Protein AF-A0A1J1CCW4-F1 (afdb_monomer)

Sequence (251 aa):
MLNVYRQEMDESEKRQLGRFVPMRLGQVTTFADGVTQAYRVNILNRLLYLLIDSEGQPVNLANAGFSRWEYGVRVLQDTVEIQPGYDLQLLNPKTHKPMASLQAGQLLVRIFSKRNVYYVALLSDPPRYGQLKRPPAGAWKKIRPEVVQKNRTFSKMLQEVRFVMQAKNEVYKKLYLFFRPEKSSEILPQWKVTAEGEVIKLTFNRPELLEKWPKSAHLLFREIKAMAERNGFKVQ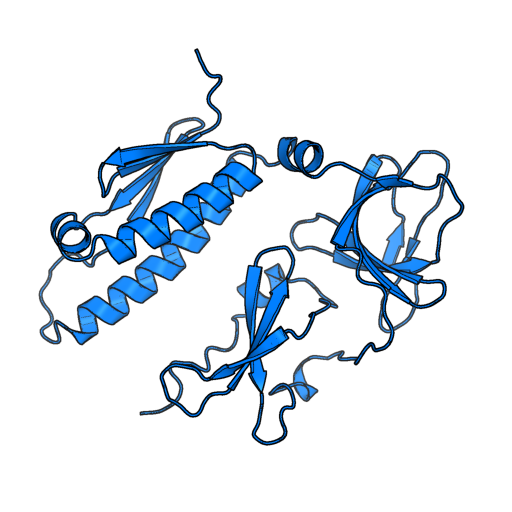KKNAFNWHIGKWSQP

Nearest PDB structures (foldseek):
  5dxo-assembly2_B  TM=5.728E-01  e=1.308E-01  Aspergillus fumigatus Af293
  3a98-assembly2_C  TM=4.794E-01  e=4.322E-02  Homo sapiens
  3a98-assembly1_A  TM=5.162E-01  e=1.544E-01  Homo sapiens
  7ypo-assembly1_A  TM=1.372E-01  e=2.901E+00  Helicoverpa armigera nucleopolyhedrovirus

Mean predicted aligned error: 14.08 Å

Radius of gyration: 21.32 Å; Cα contacts (8 Å, |Δi|>4): 365; chains: 1; bounding box: 53×54×54 Å

Organism: NCBI:txid880073

Structure (mmCIF, N/CA/C/O backbone):
data_AF-A0A1J1CCW4-F1
#
_entry.id   AF-A0A1J1CCW4-F1
#
loop_
_atom_site.group_PDB
_atom_site.id
_atom_site.type_symbol
_atom_site.label_atom_id
_atom_site.label_alt_id
_atom_site.label_comp_id
_atom_site.label_asym_id
_atom_site.label_entity_id
_atom_site.label_seq_id
_atom_site.pdbx_PDB_ins_code
_atom_site.Cartn_x
_atom_site.Cartn_y
_atom_site.Cartn_z
_atom_site.occupancy
_atom_site.B_iso_or_equiv
_atom_site.auth_seq_id
_atom_site.auth_comp_id
_atom_site.auth_asym_id
_atom_site.auth_atom_id
_atom_site.pdbx_PDB_model_num
ATOM 1 N N . MET A 1 1 ? 24.901 -16.651 -16.196 1.00 35.78 1 MET A N 1
ATOM 2 C CA . MET A 1 1 ? 23.629 -16.004 -16.592 1.00 35.78 1 MET A CA 1
ATOM 3 C C . MET A 1 1 ? 22.561 -16.348 -15.544 1.00 35.78 1 MET A C 1
ATOM 5 O O . MET A 1 1 ? 21.721 -17.195 -15.783 1.00 35.78 1 MET A O 1
ATOM 9 N N . LEU A 1 2 ? 22.649 -15.789 -14.329 1.00 29.17 2 LEU A N 1
ATOM 10 C CA . LEU A 1 2 ? 21.795 -16.176 -13.192 1.00 29.17 2 LEU A CA 1
ATOM 11 C C . LEU A 1 2 ? 21.465 -14.945 -12.330 1.00 29.17 2 LEU A C 1
ATOM 13 O O . LEU A 1 2 ? 22.360 -14.168 -12.011 1.00 29.17 2 LEU A O 1
ATOM 17 N N . ASN A 1 3 ? 20.191 -14.817 -11.941 1.00 36.16 3 ASN A N 1
ATOM 18 C CA . ASN A 1 3 ? 19.646 -13.937 -10.891 1.00 36.16 3 ASN A CA 1
ATOM 19 C C . ASN A 1 3 ? 19.428 -12.434 -11.163 1.00 36.16 3 ASN A C 1
ATOM 21 O O . ASN A 1 3 ? 19.461 -11.641 -10.227 1.00 36.16 3 ASN A O 1
ATOM 25 N N . VAL A 1 4 ? 19.056 -12.010 -12.377 1.00 41.34 4 VAL A N 1
ATOM 26 C CA . VAL A 1 4 ? 18.530 -10.630 -12.561 1.00 41.34 4 VAL A CA 1
ATOM 27 C C . VAL A 1 4 ? 17.161 -10.438 -11.873 1.00 41.34 4 VAL A C 1
ATOM 29 O O . VAL A 1 4 ? 16.819 -9.324 -11.484 1.00 41.34 4 VAL A O 1
ATOM 32 N N . TYR A 1 5 ? 16.404 -11.521 -11.663 1.00 44.16 5 TYR A N 1
ATOM 33 C CA . TYR A 1 5 ? 15.060 -11.501 -11.061 1.00 44.16 5 TYR A CA 1
ATOM 34 C C . TYR A 1 5 ? 15.038 -11.756 -9.548 1.00 44.16 5 TYR A C 1
ATOM 36 O O . TYR A 1 5 ? 14.003 -11.587 -8.909 1.00 44.16 5 TYR A O 1
ATOM 44 N N . ARG A 1 6 ? 16.181 -12.127 -8.959 1.00 50.28 6 ARG A N 1
ATOM 45 C CA . ARG A 1 6 ? 16.326 -12.395 -7.523 1.00 50.28 6 ARG A CA 1
ATOM 46 C C . ARG A 1 6 ? 16.942 -11.180 -6.827 1.00 50.28 6 ARG A C 1
ATOM 48 O O . ARG A 1 6 ? 17.962 -11.286 -6.158 1.00 50.28 6 ARG A O 1
ATOM 55 N N . GLN A 1 7 ? 16.364 -9.999 -7.045 1.00 55.75 7 GLN A N 1
ATOM 56 C CA . GLN A 1 7 ? 16.706 -8.844 -6.220 1.00 55.75 7 GLN A CA 1
ATOM 57 C C . GLN A 1 7 ? 15.960 -8.999 -4.900 1.00 55.75 7 GLN A C 1
ATOM 59 O O . GLN A 1 7 ? 14.752 -8.775 -4.824 1.00 55.75 7 GLN A O 1
ATOM 64 N N . GLU A 1 8 ? 16.673 -9.464 -3.875 1.00 62.03 8 GLU A N 1
ATOM 65 C CA . GLU A 1 8 ? 16.182 -9.333 -2.511 1.00 62.03 8 GLU A CA 1
ATOM 66 C C . GLU A 1 8 ? 15.922 -7.852 -2.249 1.00 62.03 8 GLU A C 1
ATOM 68 O O . GLU A 1 8 ? 16.768 -7.010 -2.551 1.00 62.03 8 GLU A O 1
ATOM 73 N N . MET A 1 9 ? 14.738 -7.541 -1.721 1.00 62.09 9 MET A N 1
ATOM 74 C CA . MET A 1 9 ? 14.432 -6.185 -1.284 1.00 62.09 9 MET A CA 1
ATOM 75 C C . MET A 1 9 ? 15.510 -5.707 -0.316 1.00 62.09 9 MET A C 1
ATOM 77 O O . MET A 1 9 ? 15.844 -6.420 0.640 1.00 62.09 9 MET A O 1
ATOM 81 N N . ASP A 1 10 ? 16.017 -4.500 -0.535 1.00 68.38 10 ASP A N 1
ATOM 82 C CA . ASP A 1 10 ? 16.993 -3.933 0.384 1.00 68.38 10 ASP A CA 1
ATOM 83 C C . ASP A 1 10 ? 16.338 -3.590 1.740 1.00 68.38 10 ASP A C 1
ATOM 85 O O . ASP A 1 10 ? 15.111 -3.548 1.899 1.00 68.38 10 ASP A O 1
ATOM 89 N N . GLU A 1 11 ? 17.157 -3.374 2.772 1.00 68.50 11 GLU A N 1
ATOM 90 C CA . GLU A 1 11 ? 16.655 -3.073 4.120 1.00 68.50 11 GLU A CA 1
ATOM 91 C C . GLU A 1 11 ? 15.827 -1.780 4.176 1.00 68.50 11 GLU A C 1
ATOM 93 O O . GLU A 1 11 ? 14.953 -1.639 5.036 1.00 68.50 11 GLU A O 1
ATOM 98 N N . SER A 1 12 ? 16.055 -0.838 3.259 1.00 67.00 12 SER A N 1
ATOM 99 C CA . SER A 1 12 ? 15.277 0.397 3.185 1.00 67.00 12 SER A CA 1
ATOM 100 C C . SER A 1 12 ? 13.867 0.130 2.649 1.00 67.00 12 SER A C 1
ATOM 102 O O . SER A 1 12 ? 12.888 0.600 3.234 1.00 67.00 12 SER A O 1
ATOM 104 N N . GLU A 1 13 ? 13.735 -0.702 1.617 1.00 66.62 13 GLU A N 1
ATOM 105 C CA . GLU A 1 13 ? 12.458 -1.109 1.036 1.00 66.62 13 GLU A CA 1
ATOM 106 C C . GLU A 1 13 ? 11.667 -2.002 2.000 1.00 66.62 13 GLU A C 1
ATOM 108 O O . GLU A 1 13 ? 10.457 -1.823 2.171 1.00 66.62 13 GLU A O 1
ATOM 113 N N . LYS A 1 14 ? 12.346 -2.917 2.708 1.00 71.56 14 LYS A N 1
ATOM 114 C CA . LYS A 1 14 ? 11.733 -3.734 3.772 1.00 71.56 14 LYS A CA 1
ATOM 115 C C . LYS A 1 14 ? 11.148 -2.866 4.881 1.00 71.56 14 LYS A C 1
ATOM 117 O O . LYS A 1 14 ? 10.021 -3.104 5.317 1.00 71.56 14 LYS A O 1
ATOM 122 N N . ARG A 1 15 ? 11.868 -1.824 5.314 1.00 72.25 15 ARG A N 1
ATOM 123 C CA . ARG A 1 15 ? 11.367 -0.881 6.329 1.00 72.25 15 ARG A CA 1
ATOM 124 C C . ARG A 1 15 ? 10.111 -0.148 5.867 1.00 72.25 15 ARG A C 1
ATOM 126 O O . ARG A 1 15 ? 9.216 0.050 6.685 1.00 72.25 15 ARG A O 1
ATOM 133 N N . GLN A 1 16 ? 10.006 0.196 4.582 1.00 71.88 16 GLN A N 1
ATOM 134 C CA . GLN A 1 16 ? 8.817 0.861 4.033 1.00 71.88 16 GLN A CA 1
ATOM 135 C C . GLN A 1 16 ? 7.567 -0.024 4.033 1.00 71.88 16 GLN A C 1
ATOM 137 O O . GLN A 1 16 ? 6.455 0.496 4.117 1.00 71.88 16 GLN A O 1
ATOM 142 N N . LEU A 1 17 ? 7.719 -1.349 3.931 1.00 73.31 17 LEU A N 1
ATOM 143 C CA . LEU A 1 17 ? 6.577 -2.262 3.988 1.00 73.31 17 LEU A CA 1
ATOM 144 C C . LEU A 1 17 ? 5.984 -2.379 5.391 1.00 73.31 17 LEU A C 1
ATOM 146 O O . LEU A 1 17 ? 4.808 -2.709 5.505 1.00 73.31 17 LEU A O 1
ATOM 150 N N . GLY A 1 18 ? 6.760 -2.087 6.436 1.00 78.56 18 GLY A N 1
ATOM 151 C CA . GLY A 1 18 ? 6.358 -2.282 7.824 1.00 78.56 18 GLY A CA 1
ATOM 152 C C . GLY A 1 18 ? 6.447 -3.745 8.273 1.00 78.56 18 GLY A C 1
ATOM 153 O O . GLY A 1 18 ? 6.857 -4.639 7.537 1.00 78.56 18 GLY A O 1
ATOM 154 N N . ARG A 1 19 ? 6.084 -4.003 9.533 1.00 86.88 19 ARG A N 1
ATOM 155 C CA . ARG A 1 19 ? 6.083 -5.357 10.118 1.00 86.88 19 ARG A CA 1
ATOM 156 C C . ARG A 1 19 ? 4.702 -5.998 9.998 1.00 86.88 19 ARG A C 1
ATOM 158 O O . ARG A 1 19 ? 3.701 -5.296 10.096 1.00 86.88 19 ARG A O 1
ATOM 165 N N . PHE A 1 20 ? 4.666 -7.329 9.890 1.00 90.25 20 PHE A N 1
ATOM 166 C CA . PHE A 1 20 ? 3.438 -8.141 9.838 1.00 90.25 20 PHE A CA 1
ATOM 167 C C . PHE A 1 20 ? 2.527 -7.819 8.647 1.00 90.25 20 PHE A C 1
ATOM 169 O O . PHE A 1 20 ? 1.314 -7.652 8.785 1.00 90.25 20 PHE A O 1
ATOM 176 N N . VAL A 1 21 ? 3.118 -7.709 7.466 1.00 88.81 21 VAL A N 1
ATOM 177 C CA . VAL A 1 21 ? 2.397 -7.312 6.260 1.00 88.81 21 VAL A CA 1
ATOM 178 C C . VAL A 1 21 ? 1.527 -8.466 5.758 1.00 88.81 21 VAL A C 1
ATOM 180 O O . VAL A 1 21 ? 2.055 -9.535 5.453 1.00 88.81 21 VAL A O 1
ATOM 183 N N . PRO A 1 22 ? 0.201 -8.288 5.645 1.00 88.69 22 PRO A N 1
ATOM 184 C CA . PRO A 1 22 ? -0.663 -9.311 5.090 1.00 88.69 22 PRO A CA 1
ATOM 185 C C . PRO A 1 22 ? -0.562 -9.285 3.565 1.00 88.69 22 PRO A C 1
ATOM 187 O O . PRO A 1 22 ? -0.747 -8.247 2.927 1.00 88.69 22 PRO A O 1
ATOM 190 N N . MET A 1 23 ? -0.305 -10.448 2.976 1.00 87.19 23 MET A N 1
ATOM 191 C CA . MET A 1 23 ? -0.207 -10.612 1.531 1.00 87.19 23 MET A CA 1
ATOM 192 C C . MET A 1 23 ? -1.373 -11.462 1.046 1.00 87.19 23 MET A C 1
ATOM 194 O O . MET A 1 23 ? -1.537 -12.608 1.459 1.00 87.19 23 MET A O 1
ATOM 198 N N . ARG A 1 24 ? -2.198 -10.901 0.157 1.00 84.75 24 ARG A N 1
ATOM 199 C CA . ARG A 1 24 ? -3.171 -11.701 -0.587 1.00 84.75 24 ARG A CA 1
ATOM 200 C C . ARG A 1 24 ? -2.440 -12.337 -1.758 1.00 84.75 24 ARG A C 1
ATOM 202 O O . ARG A 1 24 ? -2.041 -11.622 -2.676 1.00 84.75 24 ARG A O 1
ATOM 209 N N . LEU A 1 25 ? -2.289 -13.654 -1.717 1.00 84.56 25 LEU A N 1
ATOM 210 C CA . LEU A 1 25 ? -1.695 -14.400 -2.818 1.00 84.56 25 LEU A CA 1
ATOM 211 C C . LEU A 1 25 ? -2.671 -14.418 -3.996 1.00 84.56 25 LEU A C 1
ATOM 213 O O . LEU A 1 25 ? -3.831 -14.812 -3.853 1.00 84.56 25 LEU A O 1
ATOM 217 N N . GLY A 1 26 ? -2.219 -13.869 -5.121 1.00 77.88 26 GLY A N 1
ATOM 218 C CA . GLY A 1 26 ? -2.947 -13.864 -6.383 1.00 77.88 26 GLY A CA 1
ATOM 219 C C . GLY A 1 26 ? -2.624 -15.090 -7.231 1.00 77.88 26 GLY A C 1
ATOM 220 O O . GLY A 1 26 ? -2.212 -16.128 -6.725 1.00 77.88 26 GLY A O 1
ATOM 221 N N . GLN A 1 27 ? -2.795 -14.948 -8.544 1.00 83.44 27 GLN A N 1
ATOM 222 C CA . GLN A 1 27 ? -2.348 -15.957 -9.501 1.00 83.44 27 GLN A CA 1
ATOM 223 C C . GLN A 1 27 ? -0.820 -16.071 -9.497 1.00 83.44 27 GLN A C 1
ATOM 225 O O . GLN A 1 27 ? -0.110 -15.074 -9.303 1.00 83.44 27 GLN A O 1
ATOM 230 N N . VAL A 1 28 ? -0.342 -17.292 -9.732 1.00 88.75 28 VAL A N 1
ATOM 231 C CA . VAL A 1 28 ? 1.060 -17.546 -10.053 1.00 88.75 28 VAL A CA 1
ATOM 232 C C . VAL A 1 28 ? 1.342 -16.956 -11.430 1.00 88.75 28 VAL A C 1
ATOM 234 O O . VAL A 1 28 ? 0.565 -17.139 -12.365 1.00 88.75 28 VAL A O 1
ATOM 237 N N . THR A 1 29 ? 2.442 -16.226 -11.542 1.00 86.25 29 THR A N 1
ATOM 238 C CA . THR A 1 29 ? 2.982 -15.735 -12.806 1.00 86.25 29 THR A CA 1
ATOM 239 C C . THR A 1 29 ? 4.375 -16.301 -13.002 1.00 86.25 29 THR A C 1
ATOM 241 O O . THR A 1 29 ? 5.132 -16.438 -12.040 1.00 86.25 29 THR A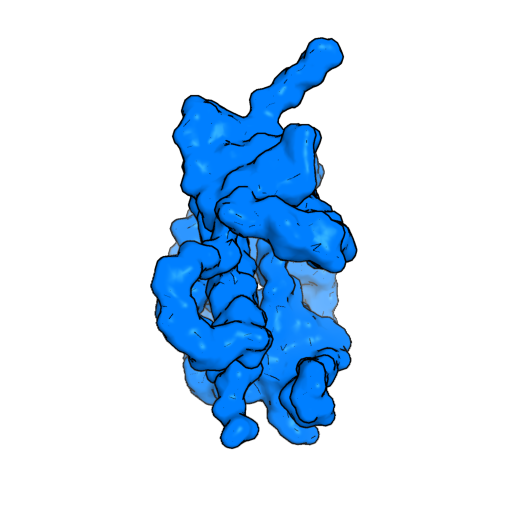 O 1
ATOM 244 N N . THR A 1 30 ? 4.723 -16.571 -14.253 1.00 86.88 30 THR A N 1
ATOM 245 C CA . THR A 1 30 ? 6.092 -16.894 -14.658 1.00 86.88 30 THR A CA 1
ATOM 246 C C . THR A 1 30 ? 6.730 -15.639 -15.238 1.00 86.88 30 THR A C 1
ATOM 248 O O . THR A 1 30 ? 6.082 -14.895 -15.978 1.00 86.88 30 THR A O 1
ATOM 251 N N . PHE A 1 31 ? 7.972 -15.354 -14.859 1.00 81.62 31 PHE A N 1
ATOM 252 C CA . PHE A 1 31 ? 8.732 -14.244 -15.423 1.00 81.62 31 PHE A CA 1
ATOM 253 C C . PHE A 1 31 ? 9.221 -14.567 -16.841 1.00 81.62 31 PHE A C 1
ATOM 255 O O . PHE A 1 31 ? 9.073 -15.677 -17.346 1.00 81.62 31 PHE A O 1
ATOM 262 N N . ALA A 1 32 ? 9.806 -13.567 -17.504 1.00 74.94 32 ALA A N 1
ATOM 263 C CA . ALA A 1 32 ? 10.271 -13.676 -18.887 1.00 74.94 32 ALA A CA 1
ATOM 264 C C . ALA A 1 32 ? 11.391 -14.715 -19.095 1.00 74.94 32 ALA A C 1
ATOM 266 O O . ALA A 1 32 ? 11.661 -15.081 -20.233 1.00 74.94 32 ALA A O 1
ATOM 267 N N . ASP A 1 33 ? 12.026 -15.192 -18.021 1.00 76.81 33 ASP A N 1
ATOM 268 C CA . ASP A 1 33 ? 12.998 -16.287 -18.075 1.00 76.81 33 ASP A CA 1
ATOM 269 C C . ASP A 1 33 ? 12.355 -17.675 -18.244 1.00 76.81 33 ASP A C 1
ATOM 271 O O . ASP A 1 33 ? 13.073 -18.655 -18.416 1.00 76.81 33 ASP A O 1
ATOM 275 N N . GLY A 1 34 ? 11.022 -17.775 -18.191 1.00 77.38 34 GLY A N 1
ATOM 276 C CA . GLY A 1 34 ? 10.280 -19.024 -18.370 1.00 77.38 34 GLY A CA 1
ATOM 277 C C . GLY A 1 34 ? 10.389 -20.005 -17.199 1.00 77.38 34 GLY A C 1
ATOM 278 O O . GLY A 1 34 ? 9.758 -21.057 -17.242 1.00 77.38 34 GLY A O 1
ATOM 279 N N . VAL A 1 35 ? 11.143 -19.664 -16.148 1.00 82.06 35 VAL A N 1
ATOM 280 C CA . VAL A 1 35 ? 11.451 -20.566 -15.026 1.00 82.06 35 VAL A CA 1
ATOM 281 C C . VAL A 1 35 ? 11.055 -19.949 -13.692 1.00 82.06 35 VAL A C 1
ATOM 283 O O . VAL A 1 35 ? 10.470 -20.629 -12.852 1.00 82.06 35 VAL A O 1
ATOM 286 N N . THR A 1 36 ? 11.331 -18.662 -13.475 1.00 83.38 36 THR A N 1
ATOM 287 C CA . THR A 1 36 ? 11.051 -18.024 -12.189 1.00 83.38 36 THR A CA 1
ATOM 288 C C . THR A 1 36 ? 9.552 -17.818 -12.036 1.00 83.38 36 THR A C 1
ATOM 290 O O . THR A 1 36 ? 8.921 -17.105 -12.821 1.00 83.38 36 THR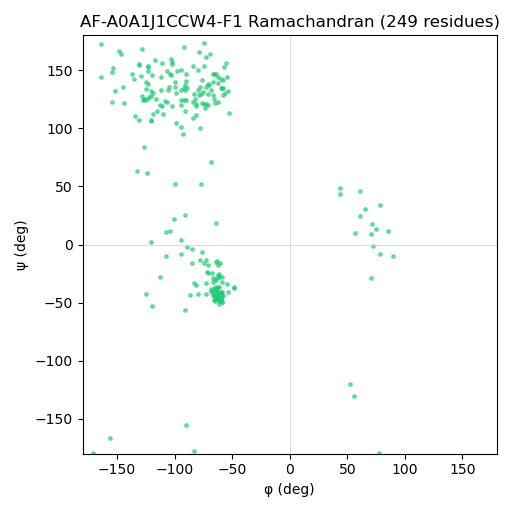 A O 1
ATOM 293 N N . GLN A 1 37 ? 8.982 -18.412 -10.991 1.00 88.62 37 GLN A N 1
ATOM 294 C CA . GLN A 1 37 ? 7.572 -18.282 -10.651 1.00 88.62 37 GLN A CA 1
ATOM 295 C C . GLN A 1 37 ? 7.383 -17.391 -9.421 1.00 88.62 37 GLN A C 1
ATOM 297 O O . GLN A 1 37 ? 8.229 -17.331 -8.525 1.00 88.62 37 GLN A O 1
ATOM 302 N N . ALA A 1 38 ? 6.257 -16.682 -9.368 1.00 89.75 38 ALA A N 1
ATOM 303 C CA . ALA A 1 38 ? 5.893 -15.861 -8.221 1.00 89.75 38 ALA A CA 1
ATOM 304 C C . ALA A 1 38 ? 4.385 -15.686 -8.075 1.00 89.75 38 ALA A C 1
ATOM 306 O O . ALA A 1 38 ? 3.655 -15.609 -9.062 1.00 89.75 38 ALA A O 1
ATOM 307 N N . TYR A 1 39 ? 3.921 -15.493 -6.842 1.00 89.25 39 TYR A N 1
ATOM 308 C CA . TYR A 1 39 ? 2.601 -14.921 -6.610 1.00 89.25 39 TYR A CA 1
ATOM 309 C C . TYR A 1 39 ? 2.625 -13.423 -6.882 1.00 89.25 39 TYR A C 1
ATOM 311 O O . TYR A 1 39 ? 3.443 -12.677 -6.336 1.00 89.25 39 TYR A O 1
ATOM 319 N N . ARG A 1 40 ? 1.652 -12.958 -7.663 1.00 85.12 40 ARG A N 1
ATOM 320 C CA . ARG A 1 40 ? 1.355 -11.533 -7.778 1.00 85.12 40 ARG A CA 1
ATOM 321 C C . ARG A 1 40 ? 0.658 -11.055 -6.499 1.00 85.12 40 ARG A C 1
ATOM 323 O O . ARG A 1 40 ? -0.449 -11.511 -6.208 1.00 85.12 40 ARG A O 1
ATOM 330 N N . VAL A 1 41 ? 1.262 -10.127 -5.755 1.00 83.00 41 VAL A N 1
ATOM 331 C CA . VAL A 1 41 ? 0.707 -9.617 -4.487 1.00 83.00 41 VAL A CA 1
ATOM 332 C C . VAL A 1 41 ? 0.542 -8.099 -4.519 1.00 83.00 41 VAL A C 1
ATOM 334 O O . VAL A 1 41 ? 1.400 -7.371 -5.004 1.00 83.00 41 VAL A O 1
ATOM 337 N N . ASN A 1 42 ? -0.580 -7.603 -3.995 1.00 72.38 42 ASN A N 1
ATOM 338 C CA . ASN A 1 42 ? -0.834 -6.169 -3.858 1.00 72.38 42 ASN A CA 1
ATOM 339 C C . ASN A 1 42 ? -0.831 -5.783 -2.376 1.00 72.38 42 ASN A C 1
ATOM 341 O O . ASN A 1 42 ? -1.679 -6.252 -1.617 1.00 72.38 42 ASN A O 1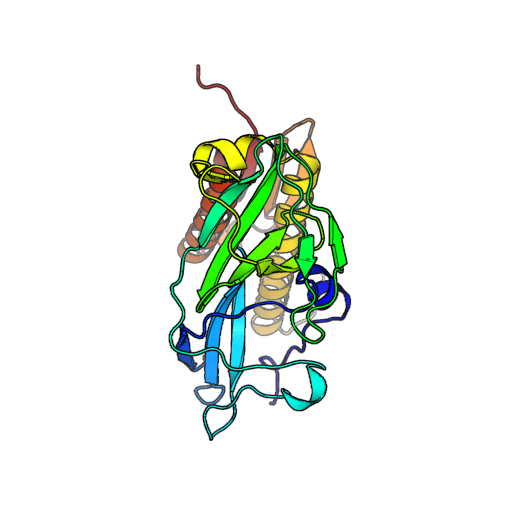
ATOM 345 N N . ILE A 1 43 ? 0.083 -4.897 -1.981 1.00 73.06 43 ILE A N 1
ATOM 346 C CA . ILE A 1 43 ? 0.233 -4.397 -0.609 1.00 73.06 43 ILE A CA 1
ATOM 347 C C . ILE A 1 43 ? 0.001 -2.888 -0.623 1.00 73.06 43 ILE A C 1
ATOM 349 O O . ILE A 1 43 ? 0.793 -2.159 -1.208 1.00 73.06 43 ILE A O 1
ATOM 353 N N . LEU A 1 44 ? -1.092 -2.411 -0.013 1.00 66.19 44 LEU A N 1
ATOM 354 C CA . LEU A 1 44 ? -1.455 -0.981 0.033 1.00 66.19 44 LEU A CA 1
ATOM 355 C C . LEU A 1 44 ? -1.272 -0.264 -1.323 1.00 66.19 44 LEU A C 1
ATOM 357 O O . LEU A 1 44 ? -0.663 0.798 -1.408 1.00 66.19 44 LEU A O 1
ATOM 361 N N . ASN A 1 45 ? -1.794 -0.868 -2.396 1.00 62.28 45 ASN A N 1
ATOM 362 C CA . ASN A 1 45 ? -1.698 -0.397 -3.787 1.00 62.28 45 ASN A CA 1
ATOM 363 C C . ASN A 1 45 ? -0.312 -0.479 -4.454 1.00 62.28 45 ASN A C 1
ATOM 365 O O . ASN A 1 45 ? -0.158 0.023 -5.571 1.00 62.28 45 ASN A O 1
ATOM 369 N N . ARG A 1 46 ? 0.667 -1.131 -3.823 1.00 66.81 46 ARG A N 1
ATOM 370 C CA . ARG A 1 46 ? 1.945 -1.505 -4.436 1.00 66.81 46 ARG A CA 1
ATOM 371 C C . ARG A 1 46 ? 1.858 -2.929 -4.961 1.00 66.81 46 ARG A C 1
ATOM 373 O O . ARG A 1 46 ? 1.532 -3.846 -4.209 1.00 66.81 46 ARG A O 1
ATOM 380 N N . LEU A 1 47 ? 2.141 -3.093 -6.246 1.00 72.56 47 LEU A N 1
ATOM 381 C CA . LEU A 1 47 ? 2.268 -4.399 -6.869 1.00 72.56 47 LEU A CA 1
ATOM 382 C C . LEU A 1 47 ? 3.670 -4.944 -6.591 1.00 72.56 47 LEU A C 1
ATOM 384 O O . LEU A 1 47 ? 4.652 -4.317 -6.975 1.00 72.56 47 LEU A O 1
ATOM 388 N N . LEU A 1 48 ? 3.743 -6.100 -5.946 1.00 79.69 48 LEU A N 1
ATOM 389 C CA . LEU A 1 48 ? 4.975 -6.825 -5.659 1.00 79.69 48 LEU A CA 1
ATOM 390 C C . LEU A 1 48 ? 4.829 -8.278 -6.124 1.00 79.69 48 LEU A C 1
ATOM 392 O O . LEU A 1 48 ? 3.730 -8.749 -6.437 1.00 79.69 48 LEU A O 1
ATOM 396 N N . TYR A 1 49 ? 5.950 -8.989 -6.152 1.00 85.19 49 TYR A N 1
ATOM 397 C CA . TYR A 1 49 ? 6.007 -10.396 -6.521 1.00 85.19 49 TYR A CA 1
ATOM 398 C C . TYR A 1 49 ? 6.661 -11.182 -5.395 1.00 85.19 49 TYR A C 1
ATOM 400 O O . TYR A 1 49 ? 7.762 -10.853 -4.960 1.00 85.19 49 TYR A O 1
ATOM 408 N N . LEU A 1 50 ? 5.964 -12.207 -4.917 1.00 86.25 50 LEU A N 1
ATOM 409 C CA . LEU A 1 50 ? 6.483 -13.134 -3.924 1.00 86.25 50 LEU A CA 1
ATOM 410 C C . LEU A 1 50 ? 6.977 -14.379 -4.657 1.00 86.25 50 LEU A C 1
ATOM 412 O O . LEU A 1 50 ? 6.154 -15.160 -5.131 1.00 86.25 50 LEU A O 1
ATOM 416 N N . LEU A 1 51 ? 8.298 -14.520 -4.791 1.00 88.69 51 LEU A N 1
ATOM 417 C CA . LEU A 1 51 ? 8.921 -15.662 -5.469 1.00 88.69 51 LEU A CA 1
ATOM 418 C C . LEU A 1 51 ? 8.506 -16.976 -4.808 1.00 88.69 51 LEU A C 1
ATOM 420 O O . LEU A 1 51 ? 8.431 -17.039 -3.579 1.00 88.69 51 LEU A O 1
ATOM 424 N N . ILE A 1 52 ? 8.282 -18.008 -5.618 1.00 89.44 52 ILE A N 1
ATOM 425 C CA . ILE A 1 52 ? 7.945 -19.353 -5.147 1.00 89.44 52 ILE A CA 1
ATOM 426 C C . ILE A 1 52 ? 8.937 -20.392 -5.666 1.00 89.44 52 ILE A C 1
ATOM 428 O O . ILE A 1 52 ? 9.573 -20.186 -6.700 1.00 89.44 52 ILE A O 1
ATOM 432 N N . ASP A 1 53 ? 9.097 -21.475 -4.917 1.00 87.12 53 ASP A N 1
ATOM 433 C CA . ASP A 1 53 ? 9.869 -22.647 -5.323 1.00 87.12 53 ASP A CA 1
ATOM 434 C C . ASP A 1 53 ? 9.044 -23.607 -6.202 1.00 87.12 53 ASP A C 1
ATOM 436 O O . ASP A 1 53 ? 7.891 -23.338 -6.549 1.00 87.12 53 ASP A O 1
ATOM 440 N N . SER A 1 54 ? 9.649 -24.737 -6.578 1.00 83.88 54 SER A N 1
ATOM 441 C CA . SER A 1 54 ? 9.019 -25.782 -7.394 1.00 83.88 54 SER A CA 1
ATOM 442 C C . SER A 1 54 ? 7.805 -26.442 -6.734 1.00 83.88 54 SER A C 1
ATOM 444 O O . SER A 1 54 ? 7.011 -27.072 -7.426 1.00 83.88 54 SER A O 1
ATOM 446 N N . GLU A 1 55 ? 7.645 -26.298 -5.419 1.00 84.44 55 GLU A N 1
ATOM 447 C CA . GLU A 1 55 ? 6.506 -26.813 -4.653 1.00 84.44 55 GLU A CA 1
ATOM 448 C C . GLU A 1 55 ? 5.405 -25.749 -4.483 1.00 84.44 55 GLU A C 1
ATOM 450 O O . GLU A 1 55 ? 4.392 -25.972 -3.814 1.00 84.44 55 GLU A O 1
ATOM 455 N N . GLY A 1 56 ? 5.585 -24.572 -5.094 1.00 83.31 56 GLY A N 1
ATOM 456 C CA . GLY A 1 56 ? 4.656 -23.451 -5.016 1.00 83.31 56 GLY A CA 1
ATOM 457 C C . GLY A 1 56 ? 4.691 -22.710 -3.677 1.00 83.31 56 GLY A C 1
ATOM 458 O O . GLY A 1 56 ? 3.784 -21.910 -3.398 1.00 83.31 56 GLY A O 1
ATOM 459 N N . GLN A 1 57 ? 5.714 -22.953 -2.851 1.00 85.06 57 GLN A N 1
ATOM 460 C CA . GLN A 1 57 ? 5.894 -22.297 -1.562 1.00 85.06 57 GLN A CA 1
ATOM 461 C C . GLN A 1 57 ? 6.714 -21.015 -1.710 1.00 85.06 57 GLN A C 1
ATOM 463 O O . GLN A 1 57 ? 7.676 -20.974 -2.475 1.00 85.06 57 GLN A O 1
ATOM 468 N N . PRO A 1 58 ? 6.369 -19.939 -0.979 1.00 86.81 58 PRO A N 1
ATOM 469 C CA . PRO A 1 58 ? 7.180 -18.734 -0.981 1.00 86.81 58 PRO A CA 1
ATOM 470 C C . PRO A 1 58 ? 8.626 -18.989 -0.540 1.00 86.81 58 PRO A C 1
ATOM 472 O O . PRO A 1 58 ? 8.889 -19.528 0.537 1.00 86.81 58 PRO A O 1
ATOM 475 N N . VAL A 1 59 ? 9.570 -18.530 -1.358 1.00 85.81 59 VAL A N 1
ATOM 476 C CA . VAL A 1 59 ? 11.006 -18.652 -1.090 1.00 85.81 59 VAL A CA 1
ATOM 477 C C . VAL A 1 59 ? 11.377 -17.851 0.165 1.00 85.81 59 VAL A C 1
ATOM 479 O O . VAL A 1 59 ? 10.821 -16.784 0.426 1.00 85.81 59 VAL A O 1
ATOM 482 N N . ASN A 1 60 ? 12.355 -18.341 0.935 1.00 78.38 60 ASN A N 1
ATOM 483 C CA . ASN A 1 60 ? 12.913 -17.675 2.123 1.00 78.38 60 ASN A CA 1
ATOM 484 C C . ASN A 1 60 ? 11.909 -17.413 3.268 1.00 78.38 60 ASN A C 1
ATOM 486 O O . ASN A 1 60 ? 12.158 -16.554 4.117 1.00 78.38 60 ASN A O 1
ATOM 490 N N . LEU A 1 61 ? 10.814 -18.179 3.370 1.00 78.56 61 LEU A N 1
ATOM 491 C CA . LEU A 1 61 ? 9.865 -18.075 4.494 1.00 78.56 61 LEU A CA 1
ATOM 492 C C . LEU A 1 61 ? 10.522 -18.230 5.871 1.00 78.56 61 LEU A C 1
ATOM 494 O O . LEU A 1 61 ? 10.106 -17.560 6.817 1.00 78.56 61 LEU A O 1
ATOM 498 N N . ALA A 1 62 ? 11.557 -19.067 5.981 1.00 75.62 62 ALA A N 1
ATOM 499 C CA . ALA A 1 62 ? 12.307 -19.268 7.222 1.00 75.62 62 ALA A CA 1
ATOM 500 C C . ALA A 1 62 ? 12.934 -17.962 7.751 1.00 75.62 62 ALA A C 1
ATOM 502 O O . ALA A 1 62 ? 12.988 -17.741 8.960 1.00 75.62 62 ALA A O 1
ATOM 503 N N . ASN A 1 63 ? 13.314 -17.051 6.852 1.00 76.94 63 ASN A N 1
ATOM 504 C CA . ASN A 1 63 ? 13.948 -15.777 7.194 1.00 76.94 63 ASN A CA 1
ATOM 505 C C . ASN A 1 63 ? 12.931 -14.648 7.440 1.00 76.94 63 ASN A C 1
ATOM 507 O O . ASN A 1 63 ? 13.317 -13.538 7.799 1.00 76.94 63 ASN A O 1
ATOM 511 N N . ALA A 1 64 ? 11.626 -14.901 7.278 1.00 73.19 64 ALA A N 1
ATOM 512 C CA . ALA A 1 64 ? 10.592 -13.877 7.438 1.00 73.19 64 ALA A CA 1
ATOM 513 C C . ALA A 1 64 ? 10.349 -13.468 8.907 1.00 73.19 64 ALA A C 1
ATOM 515 O O . ALA A 1 64 ? 9.657 -12.483 9.170 1.00 73.19 64 ALA A O 1
ATOM 516 N N . GLY A 1 65 ? 10.859 -14.235 9.881 1.00 81.50 65 GLY A N 1
ATOM 517 C CA . GLY A 1 65 ? 10.708 -14.011 11.331 1.00 81.50 65 GLY A CA 1
ATOM 518 C C . GLY A 1 65 ? 9.293 -14.253 11.891 1.00 81.50 65 GLY A C 1
ATOM 519 O O . GLY A 1 65 ? 9.125 -14.632 13.057 1.00 81.50 65 GLY A O 1
ATOM 520 N N . PHE A 1 66 ? 8.264 -14.055 11.069 1.00 85.06 66 PHE A N 1
ATOM 521 C CA . PHE A 1 66 ? 6.885 -14.460 11.307 1.00 85.06 66 PHE A CA 1
ATOM 522 C C . PHE A 1 66 ? 6.165 -14.651 9.971 1.00 85.06 66 PHE A C 1
ATOM 524 O O . PHE A 1 66 ? 6.033 -13.712 9.188 1.00 85.06 66 PHE A O 1
ATOM 531 N N . SER A 1 67 ? 5.638 -15.850 9.753 1.00 86.62 67 SER A N 1
ATOM 532 C CA . SER A 1 67 ? 4.759 -16.167 8.635 1.00 86.62 67 SER A CA 1
ATOM 533 C C . SER A 1 67 ? 3.579 -16.985 9.146 1.00 86.62 67 SER A C 1
ATOM 535 O O . SER A 1 67 ? 3.700 -17.793 10.068 1.00 86.62 67 SER A O 1
ATOM 537 N N . ARG A 1 68 ? 2.398 -16.725 8.587 1.00 88.44 68 ARG A N 1
ATOM 538 C CA . ARG A 1 68 ? 1.183 -17.466 8.913 1.00 88.44 68 ARG A CA 1
ATOM 539 C C . ARG A 1 68 ? 0.247 -17.465 7.721 1.00 88.44 68 ARG A C 1
ATOM 541 O O . ARG A 1 68 ? -0.058 -16.410 7.168 1.00 88.44 68 ARG A O 1
ATOM 548 N N . TRP A 1 69 ? -0.252 -18.646 7.392 1.00 89.56 69 TRP A N 1
ATOM 549 C CA . TRP A 1 69 ? -1.301 -18.817 6.404 1.00 89.56 69 TRP A CA 1
ATOM 550 C C . TRP A 1 69 ? -2.673 -18.574 7.029 1.00 89.56 69 TRP A C 1
ATOM 552 O O . TRP A 1 69 ? -3.011 -19.129 8.078 1.00 89.56 69 TRP A O 1
ATOM 562 N N . GLU A 1 70 ? -3.471 -17.724 6.387 1.00 90.06 70 GLU A N 1
ATOM 563 C CA . GLU A 1 70 ? -4.813 -17.376 6.842 1.00 90.06 70 GLU A CA 1
ATOM 564 C C . GLU A 1 70 ? -5.850 -17.741 5.781 1.00 90.06 70 GLU A C 1
ATOM 566 O O . GLU A 1 70 ? -5.996 -17.070 4.762 1.00 90.06 70 GLU A O 1
ATOM 571 N N . TYR A 1 71 ? -6.606 -18.803 6.057 1.00 89.88 71 TYR A N 1
ATOM 572 C CA . TYR A 1 71 ? -7.711 -19.269 5.218 1.00 89.88 71 TYR A CA 1
ATOM 573 C C . TYR A 1 71 ? -9.072 -18.886 5.812 1.00 89.88 71 TYR A C 1
ATOM 575 O O . TYR A 1 71 ? -9.180 -18.618 7.018 1.00 89.88 71 TYR A O 1
ATOM 583 N N . GLY A 1 72 ? -10.106 -18.884 4.961 1.00 90.38 72 GLY A N 1
ATOM 584 C CA . GLY A 1 72 ? -11.494 -18.605 5.355 1.00 90.38 72 GLY A CA 1
ATOM 585 C C . GLY A 1 72 ? -11.719 -17.172 5.844 1.00 90.38 72 GLY A C 1
ATOM 586 O O . GLY A 1 72 ? -12.537 -16.939 6.732 1.00 90.38 72 GLY A O 1
ATOM 587 N N . VAL A 1 73 ? -10.944 -16.215 5.329 1.00 92.19 73 VAL A N 1
ATOM 588 C CA . VAL A 1 73 ? -11.033 -14.804 5.719 1.00 92.19 73 VAL A CA 1
ATOM 589 C C . VAL A 1 73 ? -12.022 -14.049 4.839 1.00 92.19 73 VAL A C 1
ATOM 591 O O . VAL A 1 73 ? -12.128 -14.302 3.639 1.00 92.19 73 VAL A O 1
ATOM 594 N N . ARG A 1 74 ? -12.703 -13.055 5.410 1.00 91.75 74 ARG A N 1
ATOM 595 C CA . ARG A 1 74 ? -13.488 -12.092 4.635 1.00 91.75 74 ARG A CA 1
ATOM 596 C C . ARG A 1 74 ? -12.607 -10.903 4.278 1.00 91.75 74 ARG A C 1
ATOM 598 O O . ARG A 1 74 ? -12.197 -10.156 5.162 1.00 91.75 74 ARG A O 1
ATOM 605 N N . VAL A 1 75 ? -12.336 -10.706 2.993 1.00 88.50 75 VAL A N 1
ATOM 606 C CA . VAL A 1 75 ? -11.583 -9.543 2.497 1.00 88.50 75 VAL A CA 1
ATOM 607 C C . VAL A 1 75 ? -12.458 -8.287 2.583 1.00 88.50 75 VAL A C 1
ATOM 609 O O . VAL A 1 75 ? -13.636 -8.336 2.233 1.00 88.50 75 VAL A O 1
ATOM 612 N N . LEU A 1 76 ? -11.896 -7.175 3.069 1.00 85.44 76 LEU A N 1
ATOM 613 C CA . LEU A 1 76 ? -12.618 -5.906 3.260 1.00 85.44 76 LEU A CA 1
ATOM 614 C C . LEU A 1 76 ? -12.011 -4.773 2.427 1.00 85.44 76 LEU A C 1
ATOM 616 O O . LEU A 1 76 ? -12.728 -4.141 1.660 1.00 85.44 76 LEU A O 1
ATOM 620 N N . GLN A 1 77 ? -10.700 -4.554 2.566 1.00 81.44 77 GLN A N 1
ATOM 621 C CA . GLN A 1 77 ? -9.918 -3.507 1.891 1.00 81.44 77 GLN A CA 1
ATOM 622 C C . GLN A 1 77 ? -10.590 -2.124 1.859 1.00 81.44 77 GLN A C 1
ATOM 624 O O . GLN A 1 77 ? -10.567 -1.435 0.842 1.00 81.44 77 GLN A O 1
ATOM 629 N N . ASP A 1 78 ? -11.181 -1.700 2.975 1.00 80.19 78 ASP A N 1
ATOM 630 C CA . ASP A 1 78 ? -11.788 -0.379 3.095 1.00 80.19 78 ASP A CA 1
ATOM 631 C C . ASP A 1 78 ? -11.200 0.439 4.240 1.00 80.19 78 ASP A C 1
ATOM 633 O O . ASP A 1 78 ? -10.681 -0.095 5.219 1.00 80.19 78 ASP A O 1
ATOM 637 N N . THR A 1 79 ? -11.267 1.759 4.095 1.00 83.38 79 THR A N 1
ATOM 638 C CA . THR A 1 79 ? -10.810 2.690 5.122 1.00 83.38 79 THR A CA 1
ATOM 639 C C . THR A 1 79 ? -11.963 3.036 6.045 1.00 83.38 79 THR A C 1
ATOM 641 O O . THR A 1 79 ? -13.085 3.290 5.600 1.00 83.38 79 THR A O 1
ATOM 644 N N . VAL A 1 80 ? -11.689 3.063 7.341 1.00 88.25 80 VAL A N 1
ATOM 645 C CA . VAL A 1 80 ? -12.628 3.506 8.364 1.00 88.25 80 VAL A CA 1
ATOM 646 C C . VAL A 1 80 ? -11.955 4.513 9.287 1.00 88.25 80 VAL A C 1
ATOM 648 O O . VAL A 1 80 ? -10.733 4.519 9.427 1.00 88.25 80 VAL A O 1
ATOM 651 N N . GLU A 1 81 ? -12.768 5.349 9.911 1.00 88.81 81 GLU A N 1
ATOM 652 C CA . GLU A 1 81 ? -12.362 6.314 10.925 1.00 88.81 81 GLU A CA 1
ATOM 653 C C . GLU A 1 81 ? -12.928 5.900 12.278 1.00 88.81 81 GLU A C 1
ATOM 655 O O . GLU A 1 81 ? -14.116 5.576 12.379 1.00 88.81 81 GLU A O 1
ATOM 660 N N . ILE A 1 82 ? -12.088 5.913 13.309 1.00 90.44 82 ILE A N 1
ATOM 661 C CA . ILE A 1 82 ? -12.493 5.587 14.678 1.00 90.44 82 ILE A CA 1
ATOM 662 C C . ILE A 1 82 ? -13.363 6.709 15.232 1.00 90.44 82 ILE A C 1
ATOM 664 O O . ILE A 1 82 ? -12.995 7.881 15.165 1.00 90.44 82 ILE A O 1
ATOM 668 N N . GLN A 1 83 ? -14.522 6.349 15.776 1.00 93.19 83 GLN A N 1
ATOM 669 C CA . GLN A 1 83 ? -15.435 7.318 16.373 1.00 93.19 83 GLN A CA 1
ATOM 670 C C . GLN A 1 83 ? -15.046 7.624 17.832 1.00 93.19 83 GLN A C 1
ATOM 672 O O . GLN A 1 83 ? -14.443 6.776 18.492 1.00 93.19 83 GLN A O 1
ATOM 677 N N . PRO A 1 84 ? -15.385 8.817 18.352 1.00 89.94 84 PRO A N 1
ATOM 678 C CA . PRO A 1 84 ? -15.206 9.148 19.766 1.00 89.94 84 PRO A CA 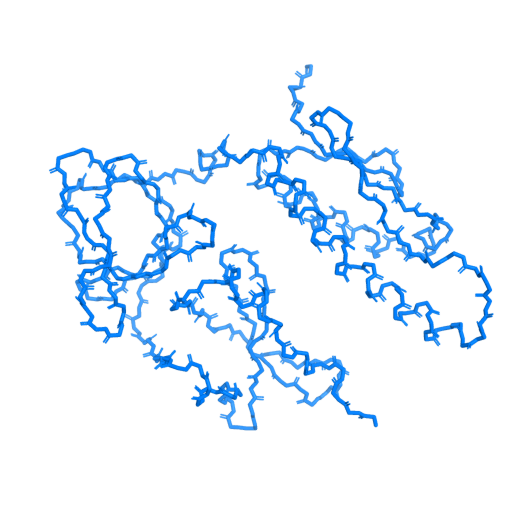1
ATOM 679 C C . PRO A 1 84 ? -15.930 8.176 20.708 1.00 89.94 84 PRO A C 1
ATOM 681 O O . PRO A 1 84 ? -16.956 7.605 20.343 1.00 89.94 84 PRO A O 1
ATOM 684 N N . GLY A 1 85 ? -15.412 8.026 21.932 1.00 87.19 85 GLY A N 1
ATOM 685 C CA . GLY A 1 85 ? -16.033 7.209 22.985 1.00 87.19 85 GLY A CA 1
ATOM 686 C C . GLY A 1 85 ? -15.680 5.718 22.954 1.00 87.19 85 GLY A C 1
ATOM 687 O O . GLY A 1 85 ? -16.309 4.938 23.663 1.00 87.19 85 GLY A O 1
ATOM 688 N N . TYR A 1 86 ? -14.688 5.313 22.152 1.00 87.94 86 TYR A N 1
ATOM 689 C CA . TYR A 1 86 ? -14.246 3.921 22.052 1.00 87.94 86 TYR A CA 1
ATOM 690 C C . TYR A 1 86 ? -12.738 3.782 22.252 1.00 87.94 86 TYR A C 1
ATOM 692 O O . TYR A 1 86 ? -11.951 4.334 21.484 1.00 87.94 86 TYR A O 1
ATOM 700 N N . ASP A 1 87 ? -12.352 2.942 23.212 1.00 85.00 87 ASP A N 1
ATOM 701 C CA . ASP A 1 87 ? -10.957 2.582 23.463 1.00 85.00 87 ASP A CA 1
ATOM 702 C C . ASP A 1 87 ? -10.583 1.318 22.693 1.00 85.00 87 ASP A C 1
ATOM 704 O O . ASP A 1 87 ? -10.819 0.179 23.108 1.00 85.00 87 ASP A O 1
ATOM 708 N N . LEU A 1 88 ? -10.001 1.524 21.517 1.00 93.00 88 LEU A N 1
ATOM 709 C CA . LEU A 1 88 ? -9.582 0.450 20.629 1.00 93.00 88 LEU A CA 1
ATOM 710 C C . LEU A 1 88 ? -8.078 0.204 20.763 1.00 93.00 88 LEU A C 1
ATOM 712 O O . LEU A 1 88 ? -7.288 1.138 20.848 1.00 93.00 88 LEU A O 1
ATOM 716 N N . GLN A 1 89 ? -7.654 -1.060 20.747 1.00 94.88 89 GLN A N 1
ATOM 717 C CA . GLN A 1 89 ? -6.237 -1.423 20.848 1.00 94.88 89 GLN A CA 1
ATOM 718 C C . GLN A 1 89 ? -5.772 -2.214 19.635 1.00 94.88 89 GLN A C 1
ATOM 720 O O . GLN A 1 89 ? -6.332 -3.259 19.301 1.00 94.88 89 GLN A O 1
ATOM 725 N N . LEU A 1 90 ? -4.687 -1.751 19.020 1.00 95.19 90 LEU A N 1
ATOM 726 C CA . LEU A 1 90 ? -3.975 -2.516 18.012 1.00 95.19 90 LEU A CA 1
ATOM 727 C C . LEU A 1 90 ? -3.145 -3.598 18.700 1.00 95.19 90 LEU A C 1
ATOM 729 O O . LEU A 1 90 ? -2.284 -3.299 19.525 1.00 95.19 90 LEU A O 1
ATOM 733 N N . LEU A 1 91 ? -3.388 -4.850 18.342 1.00 96.69 91 LEU A N 1
ATOM 734 C CA . LEU A 1 91 ? -2.743 -6.024 18.912 1.00 96.69 91 LEU A CA 1
ATOM 735 C C . LEU A 1 91 ? -1.670 -6.575 17.975 1.00 96.69 91 LEU A C 1
ATOM 737 O O . LEU A 1 91 ? -1.821 -6.585 16.750 1.00 96.69 91 LEU A O 1
ATOM 741 N N . ASN A 1 92 ? -0.606 -7.101 18.571 1.00 95.12 92 ASN A N 1
ATOM 742 C CA . ASN A 1 92 ? 0.454 -7.793 17.858 1.00 95.12 92 ASN A CA 1
ATOM 743 C C . ASN A 1 92 ? -0.070 -9.097 17.234 1.00 95.12 92 ASN A C 1
ATOM 745 O O . ASN A 1 92 ? -0.580 -9.939 17.969 1.00 95.12 92 ASN A O 1
ATOM 749 N N . PRO A 1 93 ? 0.084 -9.324 15.917 1.00 92.44 93 PRO A N 1
ATOM 750 C CA . PRO A 1 93 ? -0.408 -10.545 15.274 1.00 92.44 93 PRO A CA 1
ATOM 751 C C . PRO A 1 93 ? 0.234 -11.848 15.770 1.00 92.44 93 PRO A C 1
ATOM 753 O O . PRO A 1 93 ? -0.393 -12.900 15.670 1.00 92.44 93 PRO A O 1
ATOM 756 N N . LYS A 1 94 ? 1.473 -11.784 16.278 1.00 91.62 94 LYS A N 1
ATOM 757 C CA . LYS A 1 94 ? 2.219 -12.935 16.809 1.00 91.62 94 LYS A CA 1
ATOM 758 C C . LYS A 1 94 ? 1.916 -13.189 18.284 1.00 91.62 94 LYS A C 1
ATOM 760 O O . LYS A 1 94 ? 1.778 -14.338 18.678 1.00 91.62 94 LYS A O 1
ATOM 765 N N . THR A 1 95 ? 1.856 -12.140 19.107 1.00 93.12 95 THR A N 1
ATOM 766 C CA . THR A 1 95 ? 1.752 -12.283 20.576 1.00 93.12 95 THR A CA 1
ATOM 767 C C . THR A 1 95 ? 0.381 -11.933 21.148 1.00 93.12 95 THR A C 1
ATOM 769 O O . THR A 1 95 ? 0.151 -12.149 22.333 1.00 93.12 95 THR A O 1
ATOM 772 N N . HIS A 1 96 ? -0.511 -11.349 20.346 1.00 91.38 96 HIS A N 1
ATOM 773 C CA . HIS A 1 96 ? -1.825 -10.823 20.738 1.00 91.38 96 HIS A CA 1
ATOM 774 C C . HIS A 1 96 ? -1.804 -9.765 21.854 1.00 91.38 96 HIS A C 1
ATOM 776 O O . HIS A 1 96 ? -2.859 -9.365 22.347 1.00 91.38 96 HIS A O 1
ATOM 782 N N . LYS A 1 97 ? -0.618 -9.266 22.224 1.00 95.19 97 LYS A N 1
ATOM 783 C CA . LYS A 1 97 ? -0.453 -8.198 23.211 1.00 95.19 97 LYS A CA 1
ATOM 784 C C . LYS A 1 97 ? -0.722 -6.822 22.588 1.00 95.19 97 LYS A C 1
ATOM 786 O O . LYS A 1 97 ? -0.452 -6.647 21.393 1.00 95.19 97 LYS A O 1
ATOM 791 N N . PRO A 1 98 ? -1.205 -5.842 23.370 1.00 95.00 98 PRO A N 1
ATOM 792 C CA . PRO A 1 98 ? -1.380 -4.472 22.897 1.00 95.00 98 PRO A CA 1
ATOM 793 C C . PRO A 1 98 ? -0.063 -3.868 22.394 1.00 95.00 98 PRO A C 1
ATOM 795 O O . PRO A 1 98 ? 0.980 -4.005 23.027 1.00 95.00 98 PRO A O 1
ATOM 798 N N . MET A 1 99 ? -0.115 -3.209 21.236 1.00 93.12 99 MET A N 1
ATOM 799 C CA . MET A 1 99 ? 1.002 -2.487 20.611 1.00 93.12 99 MET A CA 1
ATOM 800 C C . MET A 1 99 ? 0.783 -0.975 20.564 1.00 93.12 99 MET A C 1
ATOM 802 O O . MET A 1 99 ? 1.749 -0.221 20.442 1.00 93.12 99 MET A O 1
ATOM 806 N N . ALA A 1 100 ? -0.475 -0.538 20.523 1.00 90.69 100 ALA A N 1
ATOM 807 C CA . ALA A 1 100 ? -0.860 0.867 20.508 1.00 90.69 100 ALA A CA 1
ATOM 808 C C . ALA A 1 100 ? -2.340 1.015 20.867 1.00 90.69 100 ALA A C 1
ATOM 810 O O . ALA A 1 100 ? -3.163 0.202 20.438 1.00 90.69 100 ALA A O 1
ATOM 811 N N . SER A 1 101 ? -2.668 2.088 21.580 1.00 91.62 101 SER A N 1
ATOM 812 C CA . SER A 1 101 ? -4.041 2.574 21.695 1.00 91.62 101 SER A CA 1
ATOM 813 C C . SER A 1 101 ? -4.398 3.369 20.446 1.00 91.62 101 SER A C 1
ATOM 815 O O . SER A 1 101 ? -3.619 4.211 19.992 1.00 91.62 101 SER A O 1
ATOM 817 N N . LEU A 1 102 ? -5.564 3.086 19.887 1.00 90.56 102 LEU A N 1
ATOM 818 C CA . LEU A 1 102 ? -6.103 3.789 18.741 1.00 90.56 102 LEU A CA 1
ATOM 819 C C . LEU A 1 102 ? -7.037 4.897 19.224 1.00 90.56 102 LEU A C 1
ATOM 821 O O . LEU A 1 102 ? -7.873 4.671 20.092 1.00 90.56 102 LEU A O 1
ATOM 825 N N . GLN A 1 103 ? -6.868 6.084 18.660 1.00 86.88 103 GLN A N 1
ATOM 826 C CA . GLN A 1 103 ? -7.553 7.302 19.087 1.00 86.88 103 GLN A CA 1
ATOM 827 C C . GLN A 1 103 ? -8.711 7.640 18.147 1.00 86.88 103 GLN A C 1
ATOM 829 O O . GLN A 1 103 ? -8.688 7.293 16.962 1.00 86.88 103 GLN A O 1
ATOM 834 N N . ALA A 1 104 ? -9.698 8.371 18.661 1.00 87.31 104 ALA A N 1
ATOM 835 C CA . ALA A 1 104 ? -10.771 8.933 17.849 1.00 87.31 104 ALA A CA 1
ATOM 836 C C . ALA A 1 104 ? -10.212 9.788 16.694 1.00 87.31 104 ALA A C 1
ATOM 838 O O . ALA A 1 104 ? -9.178 10.445 16.830 1.00 87.31 104 ALA A O 1
ATOM 839 N N . GLY A 1 105 ? -10.872 9.746 15.537 1.00 81.56 105 GLY A N 1
ATOM 840 C CA . GLY A 1 105 ? -10.443 10.435 14.316 1.00 81.56 105 GLY A CA 1
ATOM 841 C C . GLY A 1 105 ? -9.309 9.742 13.549 1.00 81.56 105 GLY A C 1
ATOM 842 O O . GLY A 1 105 ? -8.985 10.136 12.427 1.00 81.56 105 GLY A O 1
ATOM 843 N N . GLN A 1 106 ? -8.694 8.687 14.097 1.00 84.88 106 GLN A N 1
ATOM 844 C CA . GLN A 1 106 ? -7.672 7.945 13.362 1.00 84.88 106 GLN A CA 1
ATOM 845 C C . GLN A 1 106 ? -8.278 7.134 12.217 1.00 84.88 106 GLN A C 1
ATOM 847 O O . GLN A 1 106 ? -9.294 6.451 12.371 1.00 84.88 106 GLN A O 1
ATOM 852 N N . LEU A 1 107 ? -7.586 7.162 11.075 1.00 84.00 107 LEU A N 1
ATOM 853 C CA . LEU A 1 107 ? -7.909 6.360 9.903 1.00 84.00 107 LEU A CA 1
ATOM 854 C C . LEU A 1 107 ? -7.157 5.032 9.921 1.00 84.00 107 LEU A C 1
ATOM 856 O O . LEU A 1 107 ? -5.940 4.980 10.123 1.00 84.00 107 LEU A O 1
ATOM 860 N N . LEU A 1 108 ? -7.878 3.961 9.614 1.00 87.38 108 LEU A N 1
ATOM 861 C CA . LEU A 1 108 ? -7.313 2.630 9.445 1.00 87.38 108 LEU A CA 1
ATOM 862 C C . LEU A 1 108 ? -7.913 1.935 8.229 1.00 87.38 108 LEU A C 1
ATOM 864 O O . LEU A 1 108 ? -9.087 2.105 7.908 1.00 87.38 108 LEU A O 1
ATOM 868 N N . VAL A 1 109 ? -7.107 1.117 7.565 1.00 86.62 109 VAL A N 1
ATOM 869 C CA . VAL A 1 109 ? -7.553 0.231 6.491 1.00 86.62 109 VAL A CA 1
ATOM 870 C C . VAL A 1 109 ? -7.859 -1.126 7.094 1.00 86.62 109 VAL A C 1
ATOM 872 O O . VAL A 1 109 ? -6.972 -1.777 7.645 1.00 86.62 109 VAL A O 1
ATOM 875 N N . ARG A 1 110 ? -9.100 -1.588 6.971 1.00 90.12 110 ARG A N 1
ATOM 876 C CA . ARG A 1 110 ? -9.466 -2.968 7.292 1.00 90.12 110 ARG A CA 1
ATOM 877 C C . ARG A 1 110 ? -9.098 -3.839 6.106 1.00 90.12 110 ARG A C 1
ATOM 879 O O . ARG A 1 110 ? -9.609 -3.651 5.008 1.00 90.12 110 ARG A O 1
ATOM 886 N N . ILE A 1 111 ? -8.210 -4.800 6.316 1.00 89.69 111 ILE A N 1
ATOM 887 C CA . ILE A 1 111 ? -7.663 -5.627 5.239 1.00 89.69 111 ILE A CA 1
ATOM 888 C C . ILE A 1 111 ? -8.528 -6.871 5.075 1.00 89.69 111 ILE A C 1
ATOM 890 O O . ILE A 1 111 ? -9.100 -7.101 4.008 1.00 89.69 111 ILE A O 1
ATOM 894 N N . PHE A 1 112 ? -8.691 -7.628 6.156 1.00 91.81 112 PHE A N 1
ATOM 895 C CA . PHE A 1 112 ? -9.601 -8.763 6.222 1.00 91.81 112 PHE A CA 1
ATOM 896 C C . PHE A 1 112 ? -10.156 -8.931 7.636 1.00 91.81 112 PHE A C 1
ATOM 898 O O . PHE A 1 112 ? -9.634 -8.360 8.595 1.00 91.81 112 PHE A O 1
ATOM 905 N N . SER A 1 113 ? -11.199 -9.739 7.779 1.00 94.44 113 SER A N 1
ATOM 906 C CA . SER A 1 113 ? -11.670 -10.222 9.073 1.00 94.44 113 SER A CA 1
ATOM 907 C C . SER A 1 113 ? -11.691 -11.743 9.133 1.00 94.44 113 SER A C 1
ATOM 909 O O . SER A 1 113 ? -11.885 -12.432 8.128 1.00 94.44 113 SER A O 1
ATOM 911 N N . LYS A 1 114 ? -11.473 -12.264 10.339 1.00 93.31 114 LYS A N 1
ATOM 912 C CA . LYS A 1 114 ? -11.576 -13.686 10.659 1.00 93.31 114 LYS A CA 1
ATOM 913 C C . LYS A 1 114 ? -12.149 -13.822 12.060 1.00 93.31 114 LYS A C 1
ATOM 915 O O . LYS A 1 114 ? -11.567 -13.318 13.017 1.00 93.31 114 LYS A O 1
ATOM 920 N N . ARG A 1 115 ? -13.283 -14.516 12.192 1.00 89.12 115 ARG A N 1
ATOM 921 C CA . ARG A 1 115 ? -13.996 -14.667 13.473 1.00 89.12 115 ARG A CA 1
ATOM 922 C C . ARG A 1 115 ? -14.237 -13.290 14.125 1.00 89.12 115 ARG A C 1
ATOM 924 O O . ARG A 1 115 ? -14.860 -12.423 13.517 1.00 89.12 115 ARG A O 1
ATOM 931 N N . ASN A 1 116 ? -13.701 -13.077 15.325 1.00 88.88 116 ASN A N 1
ATOM 932 C CA . ASN A 1 116 ? -13.878 -11.863 16.121 1.00 88.88 116 ASN A CA 1
ATOM 933 C C . ASN A 1 116 ? -12.690 -10.899 16.037 1.00 88.88 116 ASN A C 1
ATOM 935 O O . ASN A 1 116 ? -12.516 -10.073 16.931 1.00 88.88 116 ASN A O 1
ATOM 939 N N . VAL A 1 117 ? -11.866 -10.991 14.991 1.00 94.06 117 VAL A N 1
ATOM 940 C CA . VAL A 1 117 ? -10.757 -10.059 14.770 1.00 94.06 117 VAL A CA 1
ATOM 941 C C . VAL A 1 117 ? -10.766 -9.486 13.359 1.00 94.06 117 VAL A C 1
ATOM 943 O O . VAL A 1 117 ? -11.112 -10.155 12.381 1.00 94.06 117 VAL A O 1
ATOM 946 N N . TYR A 1 118 ? -10.35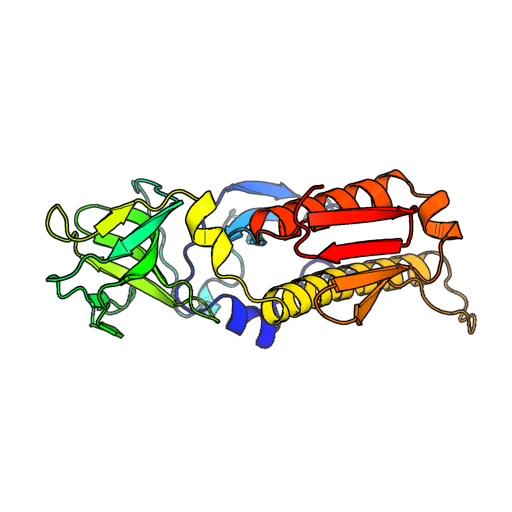4 -8.229 13.266 1.00 95.31 118 TYR A N 1
ATOM 947 C CA . TYR A 1 118 ? -10.010 -7.552 12.028 1.00 95.31 118 TYR A CA 1
ATOM 948 C C . TYR A 1 118 ? -8.499 -7.440 11.943 1.00 95.31 118 TYR A C 1
ATOM 950 O O . TYR A 1 118 ? -7.846 -7.065 12.912 1.00 95.31 118 TYR A O 1
ATOM 958 N N . TYR A 1 119 ? -7.950 -7.733 10.777 1.00 94.88 119 TYR A N 1
ATOM 959 C CA . TYR A 1 119 ? -6.584 -7.371 10.456 1.00 94.88 119 TYR A CA 1
ATOM 960 C C . TYR A 1 119 ? -6.595 -5.992 9.814 1.00 94.88 119 TYR A C 1
ATOM 962 O O . TYR A 1 119 ? -7.313 -5.766 8.833 1.00 94.88 119 TYR A O 1
ATOM 970 N N . VAL A 1 120 ? -5.838 -5.063 10.382 1.00 93.06 120 VAL A N 1
ATOM 971 C CA . VAL A 1 120 ? -5.901 -3.647 10.022 1.00 93.06 120 VAL A CA 1
ATOM 972 C C . VAL A 1 120 ? -4.510 -3.078 9.766 1.00 93.06 120 VAL A C 1
ATOM 974 O O . VAL A 1 120 ? -3.516 -3.577 10.296 1.00 93.06 120 VAL A O 1
ATOM 977 N N . ALA A 1 121 ? -4.452 -2.021 8.962 1.00 89.69 121 ALA A N 1
ATOM 978 C CA . ALA A 1 121 ? -3.277 -1.178 8.802 1.00 89.69 121 ALA A CA 1
ATOM 979 C C . ALA A 1 121 ? -3.596 0.255 9.222 1.00 89.69 121 ALA A C 1
ATOM 981 O O . ALA A 1 121 ? -4.569 0.845 8.753 1.00 89.69 121 ALA A O 1
ATOM 982 N N . LEU A 1 122 ? -2.746 0.827 10.066 1.00 84.31 122 LEU A N 1
ATOM 983 C CA . LEU A 1 122 ? -2.708 2.264 10.297 1.00 84.31 122 LEU A CA 1
ATOM 984 C C . LEU A 1 122 ? -1.988 2.938 9.129 1.00 84.31 122 LEU A C 1
ATOM 986 O O . LEU A 1 122 ? -0.921 2.483 8.707 1.00 84.31 122 LEU A O 1
ATOM 990 N N . LEU A 1 123 ? -2.551 4.046 8.644 1.00 74.06 123 LEU A N 1
ATOM 991 C CA . LEU A 1 123 ? -1.980 4.868 7.572 1.00 74.06 123 LEU A CA 1
ATOM 992 C C . LEU A 1 123 ? -0.826 5.760 8.084 1.00 74.06 123 LEU A C 1
ATOM 994 O O . LEU A 1 123 ? -0.832 6.976 7.900 1.00 74.06 123 LEU A O 1
ATOM 998 N N . SER A 1 124 ? 0.150 5.157 8.763 1.00 70.56 124 SER A N 1
ATOM 999 C CA . SER A 1 124 ? 1.417 5.779 9.162 1.00 70.56 124 SER A CA 1
ATOM 1000 C C . SER A 1 124 ? 2.498 5.560 8.099 1.00 70.56 124 SER A C 1
ATOM 1002 O O . SER A 1 124 ? 2.314 4.767 7.177 1.00 70.56 124 SER A O 1
ATOM 1004 N N . ASP A 1 125 ? 3.632 6.250 8.231 1.00 66.06 125 ASP A N 1
ATOM 1005 C CA . ASP A 1 125 ? 4.813 6.036 7.392 1.00 66.06 125 ASP A CA 1
ATOM 1006 C C . ASP A 1 125 ? 6.014 5.640 8.278 1.00 66.06 125 ASP A C 1
ATOM 1008 O O . ASP A 1 125 ? 6.499 6.490 9.029 1.00 66.06 125 ASP A O 1
ATOM 1012 N N . PRO A 1 126 ? 6.445 4.361 8.286 1.00 70.00 126 PRO A N 1
ATOM 1013 C CA . PRO A 1 126 ? 5.887 3.236 7.531 1.00 70.00 126 PRO A CA 1
ATOM 1014 C C . PRO A 1 126 ? 4.523 2.760 8.080 1.00 70.00 126 PRO A C 1
ATOM 1016 O O . PRO A 1 126 ? 4.183 3.034 9.242 1.00 70.00 126 PRO A O 1
ATOM 1019 N N . PRO A 1 127 ? 3.727 2.014 7.289 1.00 78.50 127 PRO A N 1
ATOM 1020 C CA . PRO A 1 127 ? 2.445 1.483 7.739 1.00 78.50 127 PRO A CA 1
ATOM 1021 C C . PRO A 1 127 ? 2.613 0.509 8.909 1.00 78.50 127 PRO A C 1
ATOM 1023 O O . PRO A 1 127 ? 3.518 -0.331 8.925 1.00 78.50 127 PRO A O 1
ATOM 1026 N N . ARG A 1 128 ? 1.714 0.591 9.893 1.00 88.00 128 ARG A N 1
ATOM 1027 C CA . ARG A 1 128 ? 1.690 -0.329 11.040 1.00 88.00 128 ARG A CA 1
ATOM 1028 C C . ARG A 1 128 ? 0.528 -1.298 10.914 1.00 88.00 128 ARG A C 1
ATOM 1030 O O . ARG A 1 128 ? -0.624 -0.875 10.878 1.00 88.00 128 ARG A O 1
ATOM 1037 N N . TYR A 1 129 ? 0.837 -2.588 10.914 1.00 91.62 129 TYR A N 1
ATOM 1038 C CA . TYR A 1 129 ? -0.154 -3.652 10.817 1.00 91.62 129 TYR A CA 1
ATOM 1039 C C . TYR A 1 129 ? -0.387 -4.314 12.166 1.00 91.62 129 TYR A C 1
ATOM 1041 O O . TYR A 1 129 ? 0.530 -4.455 12.979 1.00 91.62 129 TYR A O 1
ATOM 1049 N N . GLY A 1 130 ? -1.620 -4.749 12.385 1.00 94.94 130 GLY A N 1
ATOM 1050 C CA . GLY A 1 130 ? -1.983 -5.466 13.592 1.00 94.94 130 GLY A CA 1
ATOM 1051 C C . GLY A 1 130 ? -3.381 -6.049 13.526 1.00 94.94 130 GLY A C 1
ATOM 1052 O O . GLY A 1 130 ? -4.103 -5.920 12.535 1.00 94.94 130 GLY A O 1
ATOM 1053 N N . GLN A 1 131 ? -3.757 -6.697 14.618 1.00 96.06 131 GLN A N 1
ATOM 1054 C CA . GLN A 1 131 ? -5.105 -7.193 14.823 1.00 96.06 131 GLN A CA 1
ATOM 1055 C C . GLN A 1 131 ? -5.895 -6.219 15.683 1.00 96.06 131 GLN A C 1
ATOM 1057 O O . GLN A 1 131 ? -5.360 -5.567 16.570 1.00 96.06 131 GLN A O 1
ATOM 1062 N N . LEU A 1 132 ? -7.192 -6.166 15.453 1.00 95.12 132 LEU A N 1
ATOM 1063 C CA . LEU A 1 132 ? -8.138 -5.442 16.273 1.00 95.12 132 LEU A CA 1
ATOM 1064 C C . LEU A 1 132 ? -9.259 -6.408 16.639 1.00 95.12 132 LEU A C 1
ATOM 1066 O O . LEU A 1 132 ? -9.851 -7.032 15.754 1.00 95.12 132 LEU A O 1
ATOM 1070 N N . LYS A 1 133 ? -9.571 -6.539 17.932 1.00 94.12 133 LYS A N 1
ATOM 1071 C CA . LYS A 1 133 ? -10.781 -7.261 18.349 1.00 94.12 133 LYS A CA 1
ATOM 1072 C C . LYS A 1 133 ? -12.000 -6.577 17.745 1.00 94.12 133 LYS A C 1
ATOM 1074 O O . LYS A 1 133 ? -12.030 -5.358 17.636 1.00 94.12 133 LYS A O 1
ATOM 1079 N N . ARG A 1 134 ? -12.995 -7.361 17.336 1.00 91.25 134 ARG A N 1
ATOM 1080 C CA . ARG A 1 134 ? -14.236 -6.841 16.762 1.00 91.25 134 ARG A CA 1
ATOM 1081 C C . ARG A 1 134 ? -14.819 -5.795 17.716 1.00 91.25 134 ARG A C 1
ATOM 1083 O O . ARG A 1 134 ? -15.203 -6.169 18.822 1.00 91.25 134 ARG A O 1
ATOM 1090 N N . PRO A 1 135 ? -14.848 -4.517 17.312 1.00 90.81 135 PRO A N 1
ATOM 1091 C CA . PRO A 1 135 ? -15.310 -3.479 18.205 1.00 90.81 135 PRO A CA 1
ATOM 1092 C C . PRO A 1 135 ? -16.846 -3.469 18.243 1.00 90.81 135 PRO A C 1
ATOM 1094 O O . PRO A 1 135 ? -17.483 -4.085 17.372 1.00 90.81 135 PRO A O 1
ATOM 1097 N N . PRO A 1 136 ? -17.449 -2.777 19.225 1.00 90.44 136 PRO A N 1
ATOM 1098 C CA . PRO A 1 136 ? -18.887 -2.547 19.252 1.00 90.44 136 PRO A CA 1
ATOM 1099 C C . PRO A 1 136 ? -19.388 -1.886 17.961 1.00 90.44 136 PRO A C 1
ATOM 1101 O O . PRO A 1 136 ? -18.642 -1.210 17.243 1.00 90.44 136 PRO A O 1
ATOM 1104 N N . ALA A 1 137 ? -20.673 -2.075 17.658 1.00 89.06 137 ALA A N 1
ATOM 1105 C CA . ALA A 1 137 ? -21.309 -1.347 16.567 1.00 89.06 137 ALA A CA 1
ATOM 1106 C C . ALA A 1 137 ? -21.198 0.168 16.821 1.00 89.06 137 ALA A C 1
ATOM 1108 O O . ALA A 1 137 ? -21.408 0.619 17.939 1.00 89.06 137 ALA A O 1
ATOM 1109 N N . GLY A 1 138 ? -20.836 0.940 15.794 1.00 89.75 138 GLY A N 1
ATOM 1110 C CA . GLY A 1 138 ? -20.637 2.391 15.911 1.00 89.75 138 GLY A CA 1
ATOM 1111 C C . GLY A 1 138 ? -19.216 2.835 16.276 1.00 89.75 138 GLY A C 1
ATOM 1112 O O . GLY A 1 138 ? -18.909 4.008 16.105 1.00 89.75 138 GLY A O 1
ATOM 1113 N N . ALA A 1 139 ? -18.313 1.922 16.658 1.00 91.88 139 ALA A N 1
ATOM 1114 C CA . ALA A 1 139 ? -16.926 2.268 17.007 1.00 91.88 139 ALA A CA 1
ATOM 1115 C C . ALA A 1 139 ? -16.096 2.853 15.852 1.00 91.88 139 ALA A C 1
ATOM 1117 O O . ALA A 1 139 ? -15.027 3.430 16.052 1.00 91.88 139 ALA A O 1
ATOM 1118 N N . TRP A 1 140 ? -16.579 2.698 14.623 1.00 91.94 140 TRP A N 1
ATOM 1119 C CA . TRP A 1 140 ? -15.975 3.281 13.438 1.00 91.94 140 TRP A CA 1
ATOM 1120 C C . TRP A 1 140 ? -17.022 3.666 12.401 1.00 91.94 140 TRP A C 1
ATOM 1122 O O . TRP A 1 140 ? -18.150 3.166 12.397 1.00 91.94 140 TRP A O 1
ATOM 1132 N N . LYS A 1 141 ? -16.606 4.499 11.454 1.00 90.31 141 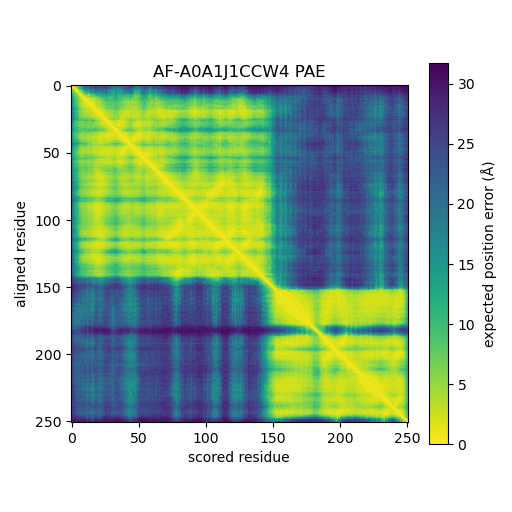LYS A N 1
ATOM 1133 C CA . LYS A 1 141 ? -17.386 4.875 10.279 1.00 90.31 141 LYS A CA 1
ATOM 1134 C C . LYS A 1 141 ? -16.591 4.579 9.019 1.00 90.31 141 LYS A C 1
ATOM 1136 O O . LYS A 1 141 ? -15.413 4.907 8.933 1.00 90.31 141 LYS A O 1
ATOM 1141 N N . LYS A 1 142 ? -17.230 3.959 8.024 1.00 86.50 142 LYS A N 1
ATOM 1142 C CA . LYS A 1 142 ? -16.596 3.731 6.721 1.00 86.50 142 LYS A CA 1
ATOM 1143 C C . LYS A 1 142 ? -16.365 5.062 6.018 1.00 86.50 142 LYS A C 1
ATOM 1145 O O . LYS A 1 142 ? -17.293 5.855 5.867 1.00 86.50 142 LYS A O 1
ATOM 1150 N N . ILE A 1 143 ? -15.136 5.272 5.569 1.00 79.56 143 ILE A N 1
ATOM 1151 C CA . ILE A 1 143 ? -14.726 6.459 4.832 1.00 79.56 143 ILE A CA 1
ATOM 1152 C C . ILE A 1 143 ? -14.732 6.121 3.351 1.00 79.56 143 ILE A C 1
ATOM 1154 O O . ILE A 1 143 ? -14.200 5.094 2.921 1.00 79.56 143 ILE A O 1
ATOM 1158 N N . ARG A 1 144 ? -15.376 6.981 2.559 1.00 69.75 144 ARG A N 1
ATOM 1159 C CA . ARG A 1 144 ? -15.352 6.839 1.105 1.00 69.75 144 ARG A CA 1
ATOM 1160 C C . ARG A 1 144 ? -13.925 7.083 0.607 1.00 69.75 144 ARG A C 1
ATOM 1162 O O . ARG A 1 144 ? -13.274 7.999 1.116 1.00 69.75 144 ARG A O 1
ATOM 1169 N N . PRO A 1 145 ? -13.433 6.309 -0.375 1.00 55.25 145 PRO A N 1
ATOM 1170 C CA . PRO A 1 145 ? -12.085 6.471 -0.910 1.00 55.25 145 PRO A CA 1
ATOM 1171 C C . PRO A 1 145 ? -11.739 7.922 -1.270 1.00 55.25 145 PRO A C 1
ATOM 1173 O O . PRO A 1 145 ? -10.625 8.344 -0.987 1.00 55.25 145 PRO A O 1
ATOM 1176 N N . GLU A 1 146 ? -12.693 8.712 -1.781 1.00 49.09 146 GLU A N 1
ATOM 1177 C CA . GLU A 1 146 ? -12.470 10.122 -2.146 1.00 49.09 146 GLU A CA 1
ATOM 1178 C C . GLU A 1 146 ? -12.059 11.023 -0.960 1.00 49.09 146 GLU A C 1
ATOM 1180 O O . GLU A 1 146 ? -11.362 12.019 -1.147 1.00 49.09 146 GLU A O 1
ATOM 1185 N N . VAL A 1 147 ? -12.462 10.684 0.270 1.00 50.44 147 VAL A N 1
ATOM 1186 C CA . VAL A 1 147 ? -12.195 11.488 1.479 1.00 50.44 147 VAL A CA 1
ATOM 1187 C C . VAL A 1 147 ? -10.803 11.198 2.053 1.00 50.44 147 VAL A C 1
ATOM 1189 O O . VAL A 1 147 ? -10.132 12.109 2.532 1.00 50.44 147 VAL A O 1
ATOM 1192 N N . VAL A 1 148 ? -10.310 9.961 1.927 1.00 50.41 148 VAL A N 1
ATOM 1193 C CA . VAL A 1 148 ? -8.953 9.563 2.366 1.00 50.41 148 VAL A CA 1
ATOM 1194 C C . VAL A 1 148 ? -7.869 10.280 1.549 1.00 50.41 148 VAL A C 1
ATOM 1196 O O . VAL A 1 148 ? -6.781 10.564 2.047 1.00 50.41 148 VAL A O 1
ATOM 1199 N N . GLN A 1 149 ? -8.174 10.611 0.292 1.00 51.84 149 GLN A N 1
ATOM 1200 C CA . GLN A 1 149 ? -7.230 11.184 -0.671 1.00 51.84 149 GLN A CA 1
ATOM 1201 C C . GLN A 1 149 ? -6.952 12.681 -0.456 1.00 51.84 149 GLN A C 1
ATOM 1203 O O . GLN A 1 149 ? -5.969 13.196 -0.986 1.00 51.84 149 GLN A O 1
ATOM 1208 N N . LYS A 1 150 ? -7.749 13.391 0.359 1.00 46.69 150 LYS A N 1
ATOM 1209 C CA . LYS A 1 150 ? -7.572 14.838 0.590 1.00 46.69 150 LYS A CA 1
ATOM 1210 C C . LYS A 1 150 ? -6.383 15.209 1.494 1.00 46.69 150 LYS A C 1
ATOM 1212 O O . LYS A 1 150 ? -5.932 16.349 1.425 1.00 46.69 150 LYS A O 1
ATOM 1217 N N . ASN A 1 151 ? -5.812 14.265 2.251 1.00 48.28 151 ASN A N 1
ATOM 1218 C CA . ASN A 1 151 ? -4.782 14.549 3.267 1.00 48.28 151 ASN A CA 1
ATOM 1219 C C . ASN A 1 151 ? -3.334 14.193 2.869 1.00 48.28 151 ASN A C 1
ATOM 1221 O O . ASN A 1 151 ? -2.443 14.206 3.723 1.00 48.28 151 ASN A O 1
ATOM 1225 N N . ARG A 1 152 ? -3.042 13.883 1.594 1.00 61.69 152 ARG A N 1
ATOM 1226 C CA . ARG A 1 152 ? -1.647 13.671 1.162 1.00 61.69 152 ARG A CA 1
ATOM 1227 C C . ARG A 1 152 ? -0.974 15.011 0.839 1.00 61.69 152 ARG A C 1
ATOM 1229 O O . ARG A 1 152 ? -1.467 15.794 0.022 1.00 61.69 152 ARG A O 1
ATOM 1236 N N . THR A 1 153 ? 0.141 15.283 1.519 1.00 73.62 153 THR A N 1
ATOM 1237 C CA . THR A 1 153 ? 0.937 16.505 1.336 1.00 73.62 153 THR A CA 1
ATOM 1238 C C . THR A 1 153 ? 1.739 16.447 0.036 1.00 73.62 153 THR A C 1
ATOM 1240 O O . THR A 1 153 ? 2.105 15.364 -0.430 1.00 73.62 153 THR A O 1
ATOM 1243 N N . PHE A 1 154 ? 2.050 17.612 -0.536 1.00 78.06 154 PHE A N 1
ATOM 1244 C CA . PHE A 1 154 ? 2.906 17.735 -1.720 1.00 78.06 154 PHE A CA 1
ATOM 1245 C C . PHE A 1 154 ? 4.257 17.034 -1.548 1.00 78.06 154 PHE A C 1
ATOM 1247 O O . PHE A 1 154 ? 4.678 16.291 -2.429 1.00 78.06 154 PHE A O 1
ATOM 1254 N N . SER A 1 155 ? 4.877 17.155 -0.369 1.00 73.69 155 SER A N 1
ATOM 1255 C CA . SER A 1 155 ? 6.142 16.480 -0.046 1.00 73.69 155 SER A CA 1
ATOM 1256 C C . SER A 1 155 ? 6.061 14.950 -0.175 1.00 73.69 155 SER A C 1
ATOM 1258 O O . SER A 1 155 ? 6.920 14.333 -0.806 1.00 73.69 155 SER A O 1
ATOM 1260 N N . LYS A 1 156 ? 4.982 14.326 0.324 1.00 77.56 156 LYS A N 1
ATOM 1261 C CA . LYS A 1 156 ? 4.774 12.872 0.192 1.00 77.56 156 LYS A CA 1
ATOM 1262 C C . LYS A 1 156 ? 4.564 12.452 -1.263 1.00 77.56 156 LYS A C 1
ATOM 1264 O O . LYS A 1 156 ? 5.053 11.402 -1.671 1.00 77.56 156 LYS A O 1
ATOM 1269 N N . MET A 1 157 ? 3.851 13.267 -2.043 1.00 84.31 157 MET A N 1
ATOM 1270 C CA . MET A 1 157 ? 3.663 13.021 -3.474 1.00 84.31 157 MET A CA 1
ATOM 1271 C C . MET A 1 157 ? 4.989 13.145 -4.240 1.00 84.31 157 MET A C 1
ATOM 1273 O O . MET A 1 157 ? 5.315 12.286 -5.054 1.00 84.31 157 MET A O 1
ATOM 1277 N N . LEU A 1 158 ? 5.795 14.166 -3.936 1.00 81.94 158 LEU A N 1
ATOM 1278 C CA . LEU A 1 158 ? 7.117 14.365 -4.528 1.00 81.94 158 LEU A CA 1
ATOM 1279 C C . LEU A 1 158 ? 8.054 13.184 -4.246 1.00 81.94 158 LEU A C 1
ATOM 1281 O O . LEU A 1 158 ? 8.743 12.726 -5.157 1.00 81.94 158 LEU A O 1
ATOM 1285 N N . GLN A 1 159 ? 8.064 12.667 -3.016 1.00 75.31 159 GLN A N 1
ATOM 1286 C CA . GLN A 1 159 ? 8.859 11.489 -2.659 1.00 75.31 159 GLN A CA 1
ATOM 1287 C C . GLN A 1 159 ? 8.417 10.233 -3.421 1.00 75.31 159 GLN A C 1
ATOM 1289 O O . GLN A 1 159 ? 9.260 9.520 -3.960 1.00 75.31 159 GLN A O 1
ATOM 1294 N N . GLU A 1 160 ? 7.110 9.983 -3.521 1.00 78.25 160 GLU A N 1
ATOM 1295 C CA . GLU A 1 160 ? 6.574 8.821 -4.241 1.00 78.25 160 GLU A CA 1
ATOM 1296 C C . GLU A 1 160 ? 6.895 8.883 -5.743 1.00 78.25 160 GLU A C 1
ATOM 1298 O O . GLU A 1 160 ? 7.347 7.898 -6.329 1.00 78.25 160 GLU A O 1
ATOM 1303 N N . VAL A 1 161 ? 6.756 10.064 -6.352 1.00 83.00 161 VAL A N 1
ATOM 1304 C CA . VAL A 1 161 ? 7.126 10.293 -7.754 1.00 83.00 161 VAL A CA 1
ATOM 1305 C C . VAL A 1 161 ? 8.627 10.091 -7.974 1.00 83.00 161 VAL A C 1
ATOM 1307 O O . VAL A 1 161 ? 9.011 9.438 -8.944 1.00 83.00 161 VAL A O 1
ATOM 1310 N N . ARG A 1 162 ? 9.485 10.598 -7.076 1.00 81.44 162 ARG A N 1
ATOM 1311 C CA . ARG A 1 162 ? 10.942 10.382 -7.148 1.00 81.44 162 ARG A CA 1
ATOM 1312 C C . ARG A 1 162 ? 11.297 8.902 -7.092 1.00 81.44 162 ARG A C 1
ATOM 1314 O O . ARG A 1 162 ? 12.068 8.447 -7.930 1.00 81.44 162 ARG A O 1
ATOM 1321 N N . PHE A 1 163 ? 10.702 8.165 -6.157 1.00 72.88 163 PHE A N 1
ATOM 1322 C CA . PHE A 1 163 ? 10.939 6.733 -6.001 1.00 72.88 163 PHE A CA 1
ATOM 1323 C C . PHE A 1 163 ? 10.594 5.961 -7.281 1.00 72.88 163 PHE A C 1
ATOM 1325 O O . PHE A 1 163 ? 11.413 5.206 -7.803 1.00 72.88 163 PHE A O 1
ATOM 1332 N N . VAL A 1 164 ? 9.408 6.207 -7.846 1.00 76.88 164 VAL A N 1
ATOM 1333 C CA . VAL A 1 164 ? 8.977 5.533 -9.080 1.00 76.88 164 VAL A CA 1
ATOM 1334 C C . VAL A 1 164 ? 9.880 5.896 -10.254 1.00 76.88 164 VAL A C 1
ATOM 1336 O O . VAL A 1 164 ? 10.292 5.010 -11.000 1.00 76.88 164 VAL A O 1
ATOM 1339 N N . MET A 1 165 ? 10.237 7.172 -10.412 1.00 84.12 165 MET A N 1
ATOM 1340 C CA . MET A 1 165 ? 11.124 7.605 -11.496 1.00 84.12 165 MET A CA 1
ATOM 1341 C C . MET A 1 165 ? 12.526 7.009 -11.373 1.00 84.12 165 MET A C 1
ATOM 1343 O O . MET A 1 165 ? 13.089 6.594 -12.382 1.00 84.12 165 MET A O 1
ATOM 1347 N N . GLN A 1 166 ? 13.066 6.891 -10.159 1.00 76.44 166 GLN A N 1
ATOM 1348 C CA . GLN A 1 166 ? 14.361 6.255 -9.923 1.00 76.44 166 GLN A CA 1
ATOM 1349 C C . GLN A 1 166 ? 14.352 4.783 -10.354 1.00 76.44 166 GLN A C 1
ATOM 1351 O O . GLN A 1 166 ? 15.229 4.364 -11.108 1.00 76.44 166 GLN A O 1
ATOM 1356 N N . ALA A 1 167 ? 13.320 4.023 -9.974 1.00 68.12 167 ALA A N 1
ATOM 1357 C CA . ALA A 1 167 ? 13.177 2.632 -10.399 1.00 68.12 167 ALA A CA 1
ATOM 1358 C C . ALA A 1 167 ? 13.094 2.498 -11.933 1.00 68.12 167 ALA A C 1
ATOM 1360 O O . ALA A 1 167 ? 13.724 1.618 -12.522 1.00 68.12 167 ALA A O 1
ATOM 1361 N N . LYS A 1 168 ? 12.361 3.394 -12.609 1.00 80.81 168 LYS A N 1
ATOM 1362 C CA . LYS A 1 168 ? 12.288 3.399 -14.082 1.00 80.81 168 LYS A CA 1
ATOM 1363 C C . LYS A 1 168 ? 13.617 3.796 -14.726 1.00 80.81 168 LYS A C 1
ATOM 1365 O O . LYS A 1 168 ? 13.985 3.202 -15.735 1.00 80.81 168 LYS A O 1
ATOM 1370 N N . ASN A 1 169 ? 14.347 4.747 -14.149 1.00 82.44 169 ASN A N 1
ATOM 1371 C CA . ASN A 1 169 ? 15.659 5.167 -14.644 1.00 82.44 169 ASN A CA 1
ATOM 1372 C C . ASN A 1 169 ? 16.685 4.032 -14.579 1.00 82.44 169 ASN A C 1
ATOM 1374 O O . ASN A 1 169 ? 17.449 3.864 -15.525 1.00 82.44 169 ASN A O 1
ATOM 1378 N N . GLU A 1 170 ? 16.657 3.198 -13.537 1.00 77.25 170 GLU A N 1
ATOM 1379 C CA . GLU A 1 170 ? 17.511 2.006 -13.480 1.00 77.25 170 GLU A CA 1
ATOM 1380 C C . GLU A 1 170 ? 17.176 0.997 -14.587 1.00 77.25 170 GLU A C 1
ATOM 1382 O O . GLU A 1 170 ? 18.077 0.417 -15.196 1.00 77.25 170 GLU A O 1
ATOM 1387 N N . VAL A 1 171 ? 15.892 0.823 -14.919 1.00 79.31 171 VAL A N 1
ATOM 1388 C CA . VAL A 1 171 ? 15.485 -0.008 -16.064 1.00 79.31 171 VAL A CA 1
ATOM 1389 C C . VAL A 1 171 ? 15.974 0.597 -17.382 1.00 79.31 171 VAL A C 1
ATOM 1391 O O . VAL A 1 171 ? 16.567 -0.118 -18.189 1.00 79.31 171 VAL A O 1
ATOM 1394 N N . TYR A 1 172 ? 15.790 1.904 -17.597 1.00 81.69 172 TYR A N 1
ATOM 1395 C CA . TYR A 1 172 ? 16.272 2.580 -18.807 1.00 81.69 172 TYR A CA 1
ATOM 1396 C C . TYR A 1 172 ? 17.787 2.491 -18.953 1.00 81.69 172 TYR A C 1
ATOM 1398 O O . TYR A 1 172 ? 18.270 2.195 -20.041 1.00 81.69 172 TYR A O 1
ATOM 1406 N N . LYS A 1 173 ? 18.532 2.667 -17.860 1.00 82.31 173 LYS A N 1
ATOM 1407 C CA . LYS A 1 173 ? 19.984 2.499 -17.824 1.00 82.31 173 LYS A CA 1
ATOM 1408 C C . LYS A 1 173 ? 20.397 1.086 -18.228 1.00 82.31 173 LYS A C 1
ATOM 1410 O O . LYS A 1 173 ? 21.245 0.939 -19.102 1.00 82.31 173 LYS A O 1
ATOM 1415 N N . LYS A 1 174 ? 19.787 0.050 -17.641 1.00 79.00 174 LYS A N 1
ATOM 1416 C CA . LYS A 1 174 ? 20.081 -1.354 -17.981 1.00 79.00 174 LYS A CA 1
ATOM 1417 C C . LYS A 1 174 ? 19.804 -1.653 -19.455 1.00 79.00 174 LYS A C 1
ATOM 1419 O O . LYS A 1 174 ? 20.654 -2.234 -20.119 1.00 79.00 174 LYS A O 1
ATOM 1424 N N . LEU A 1 175 ? 18.650 -1.224 -19.970 1.00 80.06 175 LEU A N 1
ATOM 1425 C CA . LEU A 1 175 ? 18.292 -1.412 -21.379 1.00 80.06 175 LEU A CA 1
ATOM 1426 C C . LEU A 1 175 ? 19.252 -0.665 -22.309 1.00 80.06 175 LEU A C 1
ATOM 1428 O O . LEU A 1 175 ? 19.716 -1.232 -23.292 1.00 80.06 175 LEU A O 1
ATOM 1432 N N . TYR A 1 176 ? 19.583 0.585 -21.985 1.00 81.62 176 TYR A N 1
ATOM 1433 C CA . TYR A 1 176 ? 20.498 1.393 -22.786 1.00 81.62 176 TYR A CA 1
ATOM 1434 C C . TYR A 1 176 ? 21.883 0.751 -22.883 1.00 81.62 176 TYR A C 1
ATOM 1436 O O . TYR A 1 176 ? 22.400 0.591 -23.982 1.00 81.62 176 TYR A O 1
ATOM 1444 N N . LEU A 1 177 ? 22.445 0.321 -21.749 1.00 80.81 177 LEU A N 1
ATOM 1445 C CA . LEU A 1 177 ? 23.750 -0.343 -21.699 1.00 80.81 177 LEU A CA 1
ATOM 1446 C C . LEU A 1 177 ? 23.742 -1.715 -22.386 1.00 80.81 177 LEU A C 1
ATOM 1448 O O . LEU A 1 177 ? 24.750 -2.113 -22.958 1.00 80.81 177 LEU A O 1
ATOM 1452 N N . PHE A 1 178 ? 22.616 -2.434 -22.356 1.00 80.25 178 PHE A N 1
ATOM 1453 C CA . PHE A 1 178 ? 22.478 -3.705 -23.068 1.00 80.25 178 PHE A CA 1
ATOM 1454 C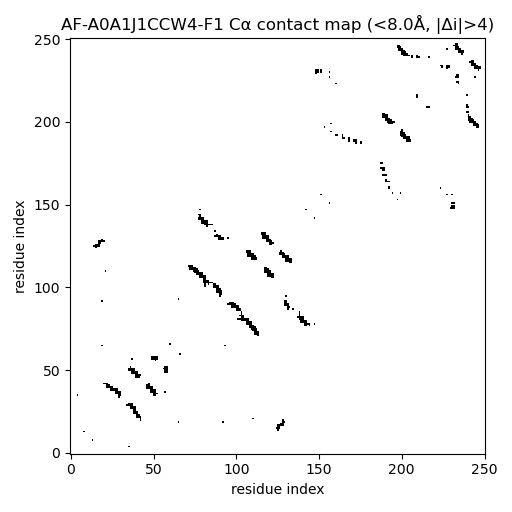 C . PHE A 1 178 ? 22.529 -3.519 -24.591 1.00 80.25 178 PHE A C 1
ATOM 1456 O O . PHE A 1 178 ? 23.220 -4.263 -25.278 1.00 80.25 178 PHE A O 1
ATOM 1463 N N . PHE A 1 179 ? 21.820 -2.516 -25.121 1.00 77.25 179 PHE A N 1
ATOM 1464 C CA . PHE A 1 179 ? 21.767 -2.255 -26.566 1.00 77.25 179 PHE A CA 1
ATOM 1465 C C . PHE A 1 179 ? 22.931 -1.402 -27.093 1.00 77.25 179 PHE A C 1
ATOM 1467 O O . PHE A 1 179 ? 23.146 -1.361 -28.302 1.00 77.25 179 PHE A O 1
ATOM 1474 N N . ARG A 1 180 ? 23.682 -0.722 -26.218 1.00 72.88 180 ARG A N 1
ATOM 1475 C CA . ARG A 1 180 ? 24.906 0.018 -26.557 1.00 72.88 180 ARG A CA 1
ATOM 1476 C C . ARG A 1 180 ? 26.062 -0.428 -25.653 1.00 72.88 180 ARG A C 1
ATOM 1478 O O . ARG A 1 180 ? 26.321 0.221 -24.640 1.00 72.88 180 ARG A O 1
ATOM 1485 N N . PRO A 1 181 ? 26.750 -1.529 -26.004 1.00 58.84 181 PRO A N 1
ATOM 1486 C CA . PRO A 1 181 ? 27.839 -2.076 -25.195 1.00 58.84 181 PRO A CA 1
ATOM 1487 C C . PRO A 1 181 ? 29.114 -1.215 -25.215 1.00 58.84 181 PRO A C 1
ATOM 1489 O O . PRO A 1 181 ? 29.959 -1.352 -24.330 1.00 58.84 181 PRO A O 1
ATOM 1492 N N . GLU A 1 182 ? 29.265 -0.310 -26.186 1.00 60.44 182 GLU A N 1
ATOM 1493 C CA . GLU A 1 182 ? 30.397 0.616 -26.230 1.00 60.44 182 GLU A CA 1
ATOM 1494 C C . GLU A 1 182 ? 30.206 1.758 -25.225 1.00 60.44 182 GLU A C 1
ATOM 1496 O O . GLU A 1 182 ? 29.160 2.411 -25.184 1.00 60.44 182 GLU A O 1
ATOM 1501 N N . LYS A 1 183 ? 31.235 2.007 -24.401 1.00 57.72 183 LYS A N 1
ATOM 1502 C CA . LYS A 1 183 ? 31.285 3.093 -23.410 1.00 57.72 183 LYS A CA 1
ATOM 1503 C C . LYS A 1 183 ? 31.358 4.455 -24.107 1.00 57.72 183 LYS A C 1
ATOM 1505 O O . LYS A 1 183 ? 32.381 5.129 -24.069 1.00 57.72 183 LYS A O 1
ATOM 1510 N N . SER A 1 184 ? 30.270 4.880 -24.734 1.00 54.12 184 SER A N 1
ATOM 1511 C CA . SER A 1 184 ? 30.121 6.270 -25.141 1.00 54.12 184 SER A CA 1
ATOM 1512 C C . SER A 1 184 ? 29.946 7.128 -23.886 1.00 54.12 184 SER A C 1
ATOM 1514 O O . SER A 1 184 ? 29.164 6.772 -23.002 1.00 54.12 184 SER A O 1
ATOM 1516 N N . SER A 1 185 ? 30.609 8.281 -23.832 1.00 56.09 185 SER A N 1
ATOM 1517 C CA . SER A 1 185 ? 30.429 9.359 -22.841 1.00 56.09 185 SER A CA 1
ATOM 1518 C C . SER A 1 185 ? 29.041 10.025 -22.899 1.00 56.09 185 SER A C 1
ATOM 1520 O O . SER A 1 185 ? 28.835 11.138 -22.416 1.00 56.09 185 SER A O 1
ATOM 1522 N N . GLU A 1 186 ? 28.072 9.354 -23.514 1.00 71.25 186 GLU A N 1
ATOM 1523 C CA . GLU A 1 186 ? 26.738 9.857 -23.752 1.00 71.25 186 GLU A CA 1
ATOM 1524 C C . GLU A 1 186 ? 25.884 9.833 -22.485 1.00 71.25 186 GLU A C 1
ATOM 1526 O O . GLU A 1 186 ? 25.883 8.892 -21.690 1.00 71.25 186 GLU A O 1
ATOM 1531 N N . ILE A 1 187 ? 25.082 10.883 -22.337 1.00 77.69 187 ILE A N 1
ATOM 1532 C CA . ILE A 1 187 ? 24.154 11.048 -21.224 1.00 77.69 187 ILE A CA 1
ATOM 1533 C C . ILE A 1 187 ? 23.123 9.909 -21.258 1.00 77.69 187 ILE A C 1
ATOM 1535 O O . ILE A 1 187 ? 22.401 9.753 -22.252 1.00 77.69 187 ILE A O 1
ATOM 1539 N N . LEU A 1 188 ? 23.042 9.144 -20.163 1.00 85.50 188 LEU A N 1
ATOM 1540 C CA . LEU A 1 188 ? 22.096 8.037 -19.999 1.00 85.50 188 LEU A CA 1
ATOM 1541 C C . LEU A 1 188 ? 20.640 8.529 -20.042 1.00 85.50 188 LEU A C 1
ATOM 1543 O O . LEU A 1 188 ? 20.349 9.601 -19.502 1.00 85.50 188 LEU A O 1
ATOM 1547 N N . PRO A 1 189 ? 19.712 7.751 -20.623 1.00 87.31 189 PRO A N 1
ATOM 1548 C CA . PRO A 1 189 ? 18.293 8.086 -20.622 1.00 87.31 189 PRO A CA 1
ATOM 1549 C C . PRO A 1 189 ? 17.715 8.063 -19.207 1.00 87.31 189 PRO A C 1
ATOM 1551 O O . PRO A 1 189 ? 17.738 7.035 -18.530 1.00 87.31 189 PRO A O 1
ATOM 1554 N N . GLN A 1 190 ? 17.161 9.192 -18.772 1.00 90.06 190 GLN A N 1
ATOM 1555 C CA . GLN A 1 190 ? 16.556 9.330 -17.455 1.00 90.06 190 GLN A CA 1
ATOM 1556 C C . GLN A 1 190 ? 15.482 10.418 -17.402 1.00 90.06 190 GLN A C 1
ATOM 1558 O O . GLN A 1 190 ? 15.560 11.463 -18.054 1.00 90.06 190 GLN A O 1
ATOM 1563 N N . TRP A 1 191 ? 14.492 10.179 -16.548 1.00 91.81 191 TRP A N 1
ATOM 1564 C CA . TRP A 1 191 ? 13.542 11.174 -16.081 1.00 91.81 191 TRP A CA 1
ATOM 1565 C C . TRP A 1 191 ? 14.148 11.971 -14.935 1.00 91.81 191 TRP A C 1
ATOM 1567 O O . TRP A 1 191 ? 14.557 11.415 -13.914 1.00 91.81 191 TRP A O 1
ATOM 1577 N N . LYS A 1 192 ? 14.155 13.290 -15.088 1.00 93.06 192 LYS A N 1
ATOM 1578 C CA . LYS A 1 192 ? 14.467 14.248 -14.037 1.00 93.06 192 LYS A CA 1
ATOM 1579 C C . LYS A 1 192 ? 13.177 14.651 -13.333 1.00 93.06 192 LYS A C 1
ATOM 1581 O O . LYS A 1 192 ? 12.196 14.994 -13.989 1.00 93.06 192 LYS A O 1
ATOM 1586 N N . VAL A 1 193 ? 13.210 14.641 -12.002 1.00 91.81 193 VAL A N 1
ATOM 1587 C CA . VAL A 1 193 ? 12.104 15.091 -11.150 1.00 91.81 193 VAL A CA 1
ATOM 1588 C C . VAL A 1 193 ? 12.508 16.385 -10.458 1.00 91.81 193 VAL A C 1
ATOM 1590 O O . VAL A 1 193 ? 13.395 16.375 -9.602 1.00 91.81 193 VAL A O 1
ATOM 1593 N N . THR A 1 194 ? 11.861 17.492 -10.804 1.00 90.69 194 THR A N 1
ATOM 1594 C CA . THR A 1 194 ? 12.032 18.779 -10.115 1.00 90.69 194 THR A CA 1
ATOM 1595 C C . THR A 1 194 ? 10.725 19.219 -9.469 1.00 90.69 194 THR A C 1
ATOM 1597 O O . THR A 1 194 ? 9.649 18.738 -9.818 1.00 90.69 194 THR A O 1
ATOM 1600 N N . ALA A 1 195 ? 10.822 20.101 -8.479 1.00 86.94 195 ALA A N 1
ATOM 1601 C CA . ALA A 1 195 ? 9.673 20.737 -7.854 1.00 86.94 195 ALA A CA 1
ATOM 1602 C C . ALA A 1 195 ? 9.805 22.247 -8.043 1.00 86.94 195 ALA A C 1
ATOM 1604 O O . ALA A 1 195 ? 10.876 22.801 -7.806 1.00 86.94 195 ALA A O 1
ATOM 1605 N N . GLU A 1 196 ? 8.728 22.889 -8.478 1.00 86.38 196 GLU A N 1
ATOM 1606 C CA . GLU A 1 196 ? 8.613 24.342 -8.576 1.00 86.38 196 GLU A CA 1
ATOM 1607 C C . GLU A 1 196 ? 7.298 24.749 -7.912 1.00 86.38 196 GLU A C 1
ATOM 1609 O O . GLU A 1 196 ? 6.216 24.463 -8.431 1.00 86.38 196 GLU A O 1
ATOM 1614 N N . GLY A 1 197 ? 7.389 25.349 -6.723 1.00 83.81 197 GLY A N 1
ATOM 1615 C CA . GLY A 1 197 ? 6.226 25.555 -5.858 1.00 83.81 197 GLY A CA 1
ATOM 1616 C C . GLY A 1 197 ? 5.512 24.231 -5.556 1.00 83.81 197 GLY A C 1
ATOM 1617 O O . GLY A 1 197 ? 6.153 23.236 -5.227 1.00 83.81 197 GLY A O 1
ATOM 1618 N N . GLU A 1 198 ? 4.191 24.211 -5.737 1.00 85.00 198 GLU A N 1
ATOM 1619 C CA . GLU A 1 198 ? 3.315 23.043 -5.535 1.00 85.00 198 GLU A CA 1
ATOM 1620 C C . GLU A 1 198 ? 3.130 22.197 -6.815 1.00 85.00 198 GLU A C 1
ATOM 1622 O O . GLU A 1 198 ? 2.125 21.497 -6.991 1.00 85.00 198 GLU A O 1
ATOM 1627 N N . VAL A 1 199 ? 4.100 22.255 -7.737 1.00 90.19 199 VAL A N 1
ATOM 1628 C CA . VAL A 1 199 ? 4.101 21.476 -8.981 1.00 90.19 199 VAL A CA 1
ATOM 1629 C C . VAL A 1 199 ? 5.348 20.601 -9.070 1.00 90.19 199 VAL A C 1
ATOM 1631 O O . VAL A 1 199 ? 6.476 21.081 -8.982 1.00 90.19 199 VAL A O 1
ATOM 1634 N N . ILE A 1 200 ? 5.148 19.303 -9.301 1.00 92.19 200 ILE A N 1
ATOM 1635 C CA . ILE A 1 200 ? 6.218 18.353 -9.626 1.00 92.19 200 ILE A CA 1
ATOM 1636 C C . ILE A 1 200 ? 6.352 18.304 -11.145 1.00 92.19 200 ILE A C 1
ATOM 1638 O O . ILE A 1 200 ? 5.377 18.016 -11.843 1.00 92.19 200 ILE A O 1
ATOM 1642 N N . LYS A 1 201 ? 7.552 18.555 -11.663 1.00 94.19 201 LYS A N 1
ATOM 1643 C CA . LYS A 1 201 ? 7.870 18.459 -13.087 1.00 94.19 201 LYS A CA 1
ATOM 1644 C C . LYS A 1 201 ? 8.693 17.210 -13.365 1.00 94.19 201 LYS A C 1
ATOM 1646 O O . LYS A 1 201 ? 9.665 16.916 -12.669 1.00 94.19 201 LYS A O 1
ATOM 1651 N N . LEU A 1 202 ? 8.283 16.492 -14.400 1.00 93.81 202 LEU A N 1
ATOM 1652 C CA . LEU A 1 202 ? 8.930 15.300 -14.917 1.00 93.81 202 LEU A CA 1
ATOM 1653 C C . LEU A 1 202 ? 9.436 15.595 -16.321 1.00 93.81 202 LEU A C 1
ATOM 1655 O O . LEU A 1 202 ? 8.621 15.801 -17.218 1.00 93.81 202 LEU A O 1
ATOM 1659 N N . THR A 1 203 ? 10.756 15.580 -16.504 1.00 93.38 203 THR A N 1
ATOM 1660 C CA . THR A 1 203 ? 11.392 15.854 -17.800 1.00 93.38 203 THR A CA 1
ATOM 1661 C C . THR A 1 203 ? 12.319 14.717 -18.194 1.00 93.38 203 THR A C 1
ATOM 1663 O O . THR A 1 203 ? 13.241 14.394 -17.449 1.00 93.38 203 THR A O 1
ATOM 1666 N N . PHE A 1 204 ? 12.117 14.127 -19.367 1.00 92.44 204 PHE A N 1
ATOM 1667 C CA . PHE A 1 204 ? 13.028 13.127 -19.916 1.00 92.44 204 PHE A CA 1
ATOM 1668 C C . PHE A 1 204 ? 14.127 13.787 -20.748 1.00 92.44 204 PHE A C 1
ATOM 1670 O O . PHE A 1 204 ? 13.851 14.662 -21.565 1.00 92.44 204 PHE A O 1
ATOM 1677 N N . ASN A 1 205 ? 15.375 13.370 -20.549 1.00 89.31 205 ASN A N 1
ATOM 1678 C CA . ASN A 1 205 ? 16.541 13.984 -21.194 1.00 89.31 205 ASN A CA 1
ATOM 1679 C C . ASN A 1 205 ? 16.859 13.451 -22.604 1.00 89.31 205 ASN A C 1
ATOM 1681 O O . ASN A 1 205 ? 17.793 13.945 -23.228 1.00 89.31 205 ASN A O 1
ATOM 1685 N N . ARG A 1 206 ? 16.117 12.445 -23.084 1.00 86.69 206 ARG A N 1
ATOM 1686 C CA . ARG A 1 206 ? 16.307 11.797 -24.394 1.00 86.69 206 ARG A CA 1
ATOM 1687 C C . ARG A 1 206 ? 14.983 11.653 -25.170 1.00 86.69 206 ARG A C 1
ATOM 1689 O O . ARG A 1 206 ? 14.511 10.525 -25.355 1.00 86.69 206 ARG A O 1
ATOM 1696 N N . PRO A 1 207 ? 14.306 12.756 -25.550 1.00 85.06 207 PRO A N 1
ATOM 1697 C CA . PRO A 1 207 ? 13.004 12.717 -26.228 1.00 85.06 207 PRO A CA 1
ATOM 1698 C C . PRO A 1 207 ? 12.940 11.753 -27.421 1.00 85.06 207 PRO A C 1
ATOM 1700 O O . PRO A 1 207 ? 11.958 11.026 -27.571 1.00 85.06 207 PRO A O 1
ATOM 1703 N N . GLU A 1 208 ? 14.027 11.664 -28.188 1.00 84.75 208 GLU A N 1
ATOM 1704 C CA . GLU A 1 208 ? 14.171 10.833 -29.381 1.00 84.75 208 GLU A CA 1
ATOM 1705 C C . GLU A 1 208 ? 13.956 9.333 -29.112 1.00 84.75 208 GLU A C 1
ATOM 1707 O O . GLU A 1 208 ? 13.523 8.587 -29.992 1.00 84.75 208 GLU A O 1
ATOM 1712 N N . LEU A 1 209 ? 14.229 8.865 -27.888 1.00 80.75 209 LEU A N 1
ATOM 1713 C CA . LEU A 1 209 ? 14.005 7.470 -27.499 1.00 80.75 209 LEU A CA 1
ATOM 1714 C C . LEU A 1 209 ? 12.541 7.206 -27.133 1.00 80.75 209 LEU A C 1
ATOM 1716 O O . LEU A 1 209 ? 12.016 6.130 -27.422 1.00 80.75 209 LEU A O 1
ATOM 1720 N N . LEU A 1 210 ? 11.860 8.180 -26.520 1.00 77.88 210 LEU A N 1
ATOM 1721 C CA . LEU A 1 210 ? 10.439 8.047 -26.182 1.00 77.88 210 LEU A CA 1
ATOM 1722 C C . LEU A 1 210 ? 9.549 8.129 -27.419 1.00 77.88 210 LEU A C 1
ATOM 1724 O O . LEU A 1 210 ? 8.525 7.449 -27.469 1.00 77.88 210 LEU A O 1
ATOM 1728 N N . GLU A 1 211 ? 9.949 8.913 -28.418 1.00 78.25 211 GLU A N 1
ATOM 1729 C CA . GLU A 1 211 ? 9.262 8.983 -29.710 1.00 78.25 211 GLU A CA 1
ATOM 1730 C C . GLU A 1 211 ? 9.330 7.652 -30.464 1.00 78.25 211 GLU A C 1
ATOM 1732 O O . GLU A 1 211 ? 8.334 7.226 -31.047 1.00 78.25 211 GLU A O 1
ATOM 1737 N N . LYS A 1 212 ? 10.457 6.935 -30.371 1.00 77.88 212 LYS A N 1
ATOM 1738 C CA . LYS A 1 212 ? 10.598 5.579 -30.929 1.00 77.88 212 LYS A CA 1
ATOM 1739 C C . LYS A 1 212 ? 9.797 4.526 -30.158 1.00 77.88 212 LYS A C 1
ATOM 1741 O O . LYS A 1 212 ? 9.425 3.505 -30.734 1.00 77.88 212 LYS A O 1
ATOM 1746 N N . TRP A 1 213 ? 9.495 4.761 -28.877 1.00 74.81 213 TRP A N 1
ATOM 1747 C CA . TRP A 1 213 ? 8.776 3.819 -28.005 1.00 74.81 213 TRP A CA 1
ATOM 1748 C C . TRP A 1 213 ? 7.510 4.423 -27.369 1.00 74.81 213 TRP A C 1
ATOM 1750 O O . TRP A 1 213 ? 7.366 4.446 -26.137 1.00 74.81 213 TRP A O 1
ATOM 1760 N N . PRO A 1 214 ? 6.517 4.832 -28.179 1.00 74.38 214 PRO A N 1
ATOM 1761 C CA . PRO A 1 214 ? 5.352 5.578 -27.700 1.00 74.38 214 PRO A CA 1
ATOM 1762 C C . PRO A 1 214 ? 4.486 4.769 -26.723 1.00 74.38 214 PRO A C 1
ATOM 1764 O O . PRO A 1 214 ? 3.901 5.328 -25.792 1.00 74.38 214 PRO A O 1
ATOM 1767 N N . LYS A 1 215 ? 4.440 3.437 -26.878 1.00 75.81 215 LYS A N 1
ATOM 1768 C CA . LYS A 1 215 ? 3.716 2.538 -25.964 1.00 75.81 215 LYS A CA 1
ATOM 1769 C C . LYS A 1 215 ? 4.317 2.542 -24.554 1.00 75.81 215 LYS A C 1
ATOM 1771 O O . LYS A 1 215 ? 3.566 2.572 -23.583 1.00 75.81 215 LYS A O 1
ATOM 1776 N N . SER A 1 216 ? 5.646 2.567 -24.436 1.00 73.12 216 SER A N 1
ATOM 1777 C CA . SER A 1 216 ? 6.335 2.606 -23.138 1.00 73.12 216 SER A CA 1
ATOM 1778 C C . SER A 1 216 ? 6.050 3.922 -22.407 1.00 73.12 216 SER A C 1
ATOM 1780 O O . SER A 1 216 ? 5.602 3.921 -21.258 1.00 73.12 216 SER A O 1
ATOM 1782 N N . ALA A 1 217 ? 6.181 5.046 -23.122 1.00 79.25 217 ALA A N 1
ATOM 1783 C CA . ALA A 1 217 ? 5.853 6.372 -22.603 1.00 79.25 217 ALA A CA 1
ATOM 1784 C C . ALA A 1 217 ? 4.383 6.470 -22.154 1.00 79.25 217 ALA A C 1
ATOM 1786 O O . ALA A 1 217 ? 4.078 7.043 -21.108 1.00 79.25 217 ALA A O 1
ATOM 1787 N N . HIS A 1 218 ? 3.464 5.880 -22.923 1.00 79.62 218 HIS A N 1
ATOM 1788 C CA . HIS A 1 218 ? 2.040 5.861 -22.601 1.00 79.62 218 HIS A CA 1
ATOM 1789 C C . HIS A 1 218 ? 1.724 5.049 -21.335 1.00 79.62 218 HIS A C 1
ATOM 1791 O O . HIS A 1 218 ? 0.949 5.508 -20.494 1.00 79.62 218 HIS A O 1
ATOM 1797 N N . LEU A 1 219 ? 2.326 3.867 -21.171 1.00 78.56 219 LEU A N 1
ATOM 1798 C CA . LEU A 1 219 ? 2.139 3.040 -19.974 1.00 78.56 219 LEU A CA 1
ATOM 1799 C C . LEU A 1 219 ? 2.668 3.741 -18.721 1.00 78.56 219 LEU A C 1
ATOM 1801 O O . LEU A 1 219 ? 1.959 3.805 -17.715 1.00 78.56 219 LEU A O 1
ATOM 1805 N N . LEU A 1 220 ? 3.861 4.336 -18.807 1.00 83.69 220 LEU A N 1
ATOM 1806 C CA . LEU A 1 220 ? 4.435 5.109 -17.708 1.00 83.69 220 LEU A CA 1
ATOM 1807 C C . LEU A 1 220 ? 3.553 6.313 -17.348 1.00 83.69 220 LEU A C 1
ATOM 1809 O O . LEU A 1 220 ? 3.286 6.558 -16.174 1.00 83.69 220 LEU A O 1
ATOM 1813 N N . PHE A 1 221 ? 3.040 7.031 -18.350 1.00 86.62 221 PHE A N 1
ATOM 1814 C CA . PHE A 1 221 ? 2.121 8.142 -18.117 1.00 86.62 221 PHE A CA 1
ATOM 1815 C C . PHE A 1 221 ? 0.847 7.688 -17.395 1.00 86.62 221 PHE A C 1
ATOM 1817 O O . PHE A 1 221 ? 0.415 8.346 -16.453 1.00 86.62 221 PHE A O 1
ATOM 1824 N N . ARG A 1 222 ? 0.251 6.555 -17.793 1.00 81.94 222 ARG A N 1
ATOM 1825 C CA . ARG A 1 222 ? -0.938 6.002 -17.120 1.00 81.94 222 ARG A CA 1
ATOM 1826 C C . ARG A 1 222 ? -0.658 5.631 -15.667 1.00 81.94 222 ARG A C 1
ATOM 1828 O O . ARG A 1 222 ? -1.501 5.896 -14.815 1.00 81.94 222 ARG A O 1
ATOM 1835 N N . GLU A 1 223 ? 0.505 5.050 -15.388 1.00 80.56 223 GLU A N 1
ATOM 1836 C CA . GLU A 1 223 ? 0.936 4.700 -14.031 1.00 80.56 223 GLU A CA 1
ATOM 1837 C C . GLU A 1 223 ? 1.051 5.952 -13.146 1.00 80.56 223 GLU A C 1
ATOM 1839 O O . GLU A 1 223 ? 0.460 6.005 -12.063 1.00 80.56 223 GLU A O 1
ATOM 1844 N N . ILE A 1 224 ? 1.723 6.996 -13.643 1.00 85.19 224 ILE A N 1
ATOM 1845 C CA . ILE A 1 224 ? 1.886 8.273 -12.934 1.00 85.19 224 ILE A CA 1
ATOM 1846 C C . ILE A 1 224 ? 0.563 9.019 -12.785 1.00 85.19 224 ILE A C 1
ATOM 1848 O O . ILE A 1 224 ? 0.276 9.542 -11.710 1.00 85.19 224 ILE A O 1
ATOM 1852 N N . LYS A 1 225 ? -0.278 9.028 -13.822 1.00 84.50 225 LYS A N 1
ATOM 1853 C CA . LYS A 1 225 ? -1.610 9.633 -13.772 1.00 84.50 225 LYS A CA 1
ATOM 1854 C C . LYS A 1 225 ? -2.486 8.960 -12.721 1.00 84.50 225 LYS A C 1
ATOM 1856 O O . LYS A 1 225 ? -2.995 9.643 -11.840 1.00 84.50 225 LYS A O 1
ATOM 1861 N N . ALA A 1 226 ? -2.582 7.632 -12.746 1.00 73.62 226 ALA A N 1
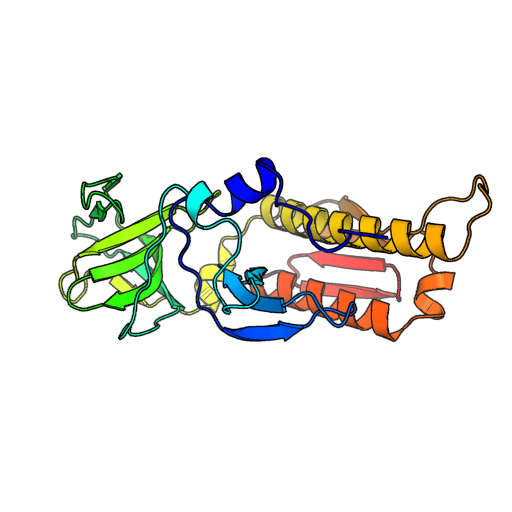ATOM 1862 C CA . ALA A 1 226 ? -3.354 6.887 -11.758 1.00 73.62 226 ALA A CA 1
ATOM 1863 C C . ALA A 1 226 ? -2.807 7.080 -10.334 1.00 73.62 226 ALA A C 1
ATOM 1865 O O . ALA A 1 226 ? -3.565 7.132 -9.371 1.00 73.62 226 ALA A O 1
ATOM 1866 N N . MET A 1 227 ? -1.489 7.184 -10.164 1.00 77.62 227 MET A N 1
ATOM 1867 C CA . MET A 1 227 ? -0.879 7.506 -8.874 1.00 77.62 227 MET A CA 1
ATOM 1868 C C . MET A 1 227 ? -1.241 8.912 -8.394 1.00 77.62 227 MET A C 1
ATOM 1870 O O . MET A 1 227 ? -1.670 9.060 -7.257 1.00 77.62 227 MET A O 1
ATOM 1874 N N . ALA A 1 228 ? -1.109 9.926 -9.243 1.00 81.12 228 ALA A N 1
ATOM 1875 C CA . ALA A 1 228 ? -1.434 11.301 -8.891 1.00 81.12 228 ALA A CA 1
ATOM 1876 C C . ALA A 1 228 ? -2.921 11.483 -8.570 1.00 81.12 228 ALA A C 1
ATOM 1878 O O . ALA A 1 228 ? -3.245 12.033 -7.519 1.00 81.12 228 ALA A O 1
ATOM 1879 N N . GLU A 1 229 ? -3.811 10.955 -9.412 1.00 79.31 229 GLU A N 1
ATOM 1880 C CA . GLU A 1 229 ? -5.264 11.065 -9.232 1.00 79.31 229 GLU A CA 1
ATOM 1881 C C . GLU A 1 229 ? -5.721 10.390 -7.939 1.00 79.31 229 GLU A C 1
ATOM 1883 O O . GLU A 1 229 ? -6.471 10.985 -7.170 1.00 79.31 229 GLU A O 1
ATOM 1888 N N . ARG A 1 230 ? -5.170 9.209 -7.620 1.00 65.38 230 ARG A N 1
ATOM 1889 C CA . ARG A 1 230 ? -5.395 8.537 -6.327 1.00 65.38 230 ARG A CA 1
ATOM 1890 C C . ARG A 1 230 ? -4.921 9.342 -5.120 1.00 65.38 230 ARG A C 1
ATOM 1892 O O . ARG A 1 230 ? -5.282 8.998 -4.004 1.00 65.38 230 ARG A O 1
ATOM 1899 N N . ASN A 1 231 ? -4.093 10.360 -5.309 1.00 70.38 231 ASN A N 1
ATOM 1900 C CA . ASN A 1 231 ? -3.568 11.205 -4.242 1.00 70.38 231 ASN A CA 1
ATOM 1901 C C . ASN A 1 231 ? -4.186 12.611 -4.242 1.00 70.38 231 ASN A C 1
ATOM 1903 O O . ASN A 1 231 ? -3.682 13.497 -3.552 1.00 70.38 231 ASN A O 1
ATOM 1907 N N . GLY A 1 232 ? -5.247 12.836 -5.025 1.00 73.06 232 GLY A N 1
ATOM 1908 C CA . GLY A 1 232 ? -5.879 14.149 -5.161 1.00 73.06 232 GLY A CA 1
ATOM 1909 C C . GLY A 1 232 ? -5.044 15.160 -5.956 1.00 73.06 232 GLY A C 1
ATOM 1910 O O . GLY A 1 232 ? -5.289 16.362 -5.861 1.00 73.06 232 GLY A O 1
ATOM 1911 N N . PHE A 1 233 ? -4.056 14.693 -6.723 1.00 83.56 233 PHE A N 1
ATOM 1912 C CA . PHE A 1 233 ? -3.288 15.491 -7.677 1.00 83.56 233 PHE A CA 1
ATOM 1913 C C . PHE A 1 233 ? -3.782 15.213 -9.096 1.00 83.56 233 PHE A C 1
ATOM 1915 O O . PHE A 1 233 ? -4.342 14.163 -9.396 1.00 83.56 233 PHE A O 1
ATOM 1922 N N . LYS A 1 234 ? -3.545 16.150 -10.003 1.00 87.62 234 LYS A N 1
ATOM 1923 C CA . LYS A 1 234 ? -3.806 15.984 -11.432 1.00 87.62 234 LYS A CA 1
ATOM 1924 C C . LYS A 1 234 ? -2.477 15.929 -12.173 1.00 87.62 234 LYS A C 1
ATOM 1926 O O . LYS A 1 234 ? -1.482 16.477 -11.703 1.00 87.62 234 LYS A O 1
ATOM 1931 N N . VAL A 1 235 ? -2.473 15.307 -13.352 1.00 90.69 235 VAL A N 1
ATOM 1932 C CA . VAL A 1 235 ? -1.307 15.285 -14.248 1.00 90.69 235 VAL A CA 1
ATOM 1933 C C . VAL A 1 235 ? -1.641 16.004 -15.545 1.00 90.69 235 VAL A C 1
ATOM 1935 O O . VAL A 1 235 ? -2.599 15.649 -16.228 1.00 90.69 235 VAL A O 1
ATOM 1938 N N . GLN A 1 236 ? -0.833 16.999 -15.899 1.00 91.25 236 GLN A N 1
ATOM 1939 C CA . GLN A 1 236 ? -0.873 17.679 -17.188 1.00 91.25 236 GLN A CA 1
ATOM 1940 C C . GLN A 1 236 ? 0.264 17.162 -18.062 1.00 91.25 236 GLN A C 1
ATOM 1942 O O . GLN A 1 236 ? 1.440 17.321 -17.735 1.00 91.25 236 GLN A O 1
ATOM 1947 N N . LYS A 1 237 ? -0.088 16.578 -19.205 1.00 89.19 237 LYS A N 1
ATOM 1948 C CA . LYS A 1 237 ? 0.879 16.202 -20.235 1.00 89.19 237 LYS A CA 1
ATOM 1949 C C . LYS A 1 237 ? 1.153 17.425 -21.110 1.00 89.19 237 LYS A C 1
ATOM 1951 O O . LYS A 1 237 ? 0.264 17.828 -21.852 1.00 89.19 237 LYS A O 1
ATOM 1956 N N . LYS A 1 238 ? 2.343 18.030 -21.012 1.00 87.75 238 LYS A N 1
ATOM 1957 C CA . LYS A 1 238 ? 2.736 19.142 -21.900 1.00 87.75 238 LYS A CA 1
ATOM 1958 C C . LYS A 1 238 ? 3.205 18.612 -23.249 1.00 87.75 238 LYS A C 1
ATOM 1960 O O . LYS A 1 238 ? 2.802 19.125 -24.281 1.00 87.75 238 LYS A O 1
ATOM 1965 N N . ASN A 1 239 ? 3.996 17.543 -23.234 1.00 84.19 239 ASN A N 1
ATOM 1966 C CA . ASN A 1 239 ? 4.366 16.773 -24.421 1.00 84.19 239 ASN A CA 1
ATOM 1967 C C . ASN A 1 239 ? 4.751 15.331 -24.018 1.00 84.19 239 ASN A C 1
ATOM 1969 O O . ASN A 1 239 ? 4.449 14.881 -22.908 1.00 84.19 239 ASN A O 1
ATOM 1973 N N . ALA A 1 240 ? 5.367 14.565 -24.923 1.00 79.94 240 ALA A N 1
ATOM 1974 C CA . ALA A 1 240 ? 5.742 13.172 -24.666 1.00 79.94 240 ALA A CA 1
ATOM 1975 C C . ALA A 1 240 ? 6.762 13.004 -23.522 1.00 79.94 240 ALA A C 1
ATOM 1977 O O . ALA A 1 240 ? 6.720 11.989 -22.831 1.00 79.94 240 ALA A O 1
ATOM 1978 N N . PHE A 1 241 ? 7.605 14.008 -23.282 1.00 85.56 241 PHE A N 1
ATOM 1979 C CA . PHE A 1 241 ? 8.757 13.960 -22.378 1.00 85.56 241 PHE A CA 1
ATOM 1980 C C . PHE A 1 241 ? 8.690 14.984 -21.235 1.00 85.56 241 PHE A C 1
ATOM 1982 O O . PHE A 1 241 ? 9.626 15.060 -20.448 1.00 85.56 241 PHE A O 1
ATOM 1989 N N . ASN A 1 242 ? 7.614 15.769 -21.137 1.00 89.44 242 ASN A N 1
ATOM 1990 C CA . ASN A 1 242 ? 7.423 16.795 -20.116 1.00 89.44 242 ASN A CA 1
ATOM 1991 C C . ASN A 1 242 ? 6.012 16.717 -19.517 1.00 89.44 242 ASN A C 1
ATOM 1993 O O . ASN A 1 242 ? 5.015 17.014 -20.194 1.00 89.44 242 ASN A O 1
ATOM 1997 N N . TRP A 1 243 ? 5.930 16.308 -18.249 1.00 93.69 243 TRP A N 1
ATOM 1998 C CA . TRP A 1 243 ? 4.679 16.174 -17.502 1.00 93.69 243 TRP A CA 1
ATOM 1999 C C . TRP A 1 243 ? 4.731 16.971 -16.207 1.00 93.69 243 TRP A C 1
ATOM 2001 O O . TRP A 1 243 ? 5.735 16.978 -15.499 1.00 93.69 243 TRP A O 1
ATOM 2011 N N . HIS A 1 244 ? 3.619 17.611 -15.870 1.00 93.50 244 HIS A N 1
ATOM 2012 C CA . HIS A 1 244 ? 3.463 18.349 -14.625 1.00 93.50 244 HIS A CA 1
ATOM 2013 C C . HIS A 1 244 ? 2.445 17.634 -13.737 1.00 93.50 244 HIS A C 1
ATOM 2015 O O . HIS A 1 244 ? 1.451 17.111 -14.242 1.00 93.50 244 HIS A O 1
ATOM 2021 N N . ILE A 1 245 ? 2.662 17.639 -12.424 1.00 91.62 245 ILE A N 1
ATOM 2022 C CA . ILE A 1 245 ? 1.753 17.085 -11.417 1.00 91.62 245 ILE A CA 1
ATOM 2023 C C . ILE A 1 245 ? 1.472 18.170 -10.382 1.00 91.62 245 ILE A C 1
ATOM 2025 O O . ILE A 1 245 ? 2.410 18.711 -9.804 1.00 91.62 245 ILE A O 1
ATOM 2029 N N . GLY A 1 246 ? 0.203 18.482 -10.130 1.00 88.44 246 GLY A N 1
ATOM 2030 C CA . GLY A 1 246 ? -0.177 19.545 -9.199 1.00 88.44 246 GLY A CA 1
ATOM 2031 C C . GLY A 1 246 ? -1.643 19.478 -8.780 1.00 88.44 246 GLY A C 1
ATOM 2032 O O . GLY A 1 246 ? -2.426 18.686 -9.312 1.00 88.44 246 GLY A O 1
ATOM 2033 N N . LYS A 1 247 ? -2.020 20.314 -7.810 1.00 82.12 247 LYS A N 1
ATOM 2034 C CA . LYS A 1 247 ? -3.420 20.536 -7.429 1.00 82.12 247 LYS A CA 1
ATOM 2035 C C . LYS A 1 247 ? -3.935 21.755 -8.188 1.00 82.12 247 LYS A C 1
ATOM 2037 O O . LYS A 1 247 ? -3.632 22.882 -7.825 1.00 82.12 247 LYS A O 1
ATOM 2042 N N . TRP A 1 248 ? -4.690 21.525 -9.258 1.00 77.31 248 TRP A N 1
ATOM 2043 C CA . TRP A 1 248 ? -5.335 22.603 -10.012 1.00 77.31 248 TRP A CA 1
ATOM 2044 C C . TRP A 1 248 ? -6.844 22.580 -9.778 1.00 77.31 248 TRP A C 1
ATOM 2046 O O . TRP A 1 248 ? -7.508 21.568 -10.055 1.00 77.31 248 TRP A O 1
ATOM 2056 N N . SER A 1 249 ? -7.381 23.707 -9.316 1.00 53.03 249 SER A N 1
ATOM 2057 C CA . SER A 1 249 ? -8.787 24.073 -9.505 1.00 53.03 249 SER A CA 1
ATOM 2058 C C . SER A 1 249 ? -9.043 24.139 -11.014 1.00 53.03 249 SER A C 1
ATOM 2060 O O . SER A 1 249 ? -8.188 24.638 -11.746 1.00 53.03 249 SER A O 1
ATOM 2062 N N . GLN A 1 250 ? -10.140 23.566 -11.513 1.00 42.03 250 GLN A N 1
ATOM 2063 C CA . GLN A 1 250 ? -10.513 23.863 -12.901 1.00 42.03 250 GLN A CA 1
ATOM 2064 C C . GLN A 1 250 ? -10.910 25.348 -12.993 1.00 42.03 250 GLN A C 1
ATOM 2066 O O . GLN A 1 250 ? -11.433 25.860 -12.000 1.00 42.03 250 GLN A O 1
ATOM 2071 N N . PRO A 1 251 ? -10.644 26.035 -14.117 1.00 40.69 251 PRO A N 1
ATOM 2072 C CA . PRO A 1 251 ? -11.495 27.146 -14.525 1.00 40.69 251 PRO A CA 1
ATOM 2073 C C . PRO A 1 251 ? -12.913 26.643 -14.827 1.00 40.69 251 PRO A C 1
ATOM 2075 O O . PRO A 1 251 ? -13.041 25.474 -15.268 1.00 40.69 251 PRO A O 1
#

Solvent-accessible surface area (backbone atoms only — not comparable to full-atom values): 14691 Å² total; per-residue (Å²): 144,82,63,89,86,66,70,73,77,49,75,69,59,50,52,54,60,32,58,78,69,77,73,56,79,51,62,75,44,68,46,96,81,76,70,55,36,21,28,44,27,59,52,96,87,42,83,47,72,47,48,33,48,98,84,70,44,61,62,67,56,87,76,56,84,70,84,82,89,81,76,92,57,48,78,62,72,41,42,30,30,30,29,78,97,47,93,43,50,35,16,35,81,88,76,67,44,81,74,44,80,48,56,55,73,41,57,32,35,37,47,33,34,49,95,64,32,31,36,35,32,38,84,48,92,50,34,46,45,27,30,29,66,63,68,65,90,72,43,51,43,81,48,59,72,78,65,70,21,71,76,60,52,68,69,61,52,50,51,53,52,46,54,54,41,51,58,50,26,54,52,41,40,53,53,50,47,68,80,44,76,68,91,64,94,64,86,72,53,37,62,43,76,49,73,58,86,78,29,41,38,39,38,43,78,45,54,76,58,44,68,77,35,53,68,59,47,50,53,53,48,51,54,51,37,55,53,32,49,64,41,62,26,44,67,48,75,78,52,96,40,35,36,39,36,30,76,74,80,79,132

Secondary structure (DSSP, 8-state):
---SS--PPPHHHHHHH-SS----EEEEEE-TTSS-EEEEEEETTEEEEEEE-TTSPBTTGGGGS------S-EEEEEEEEEPTT--EEEEPTTT--EEEEEPTT-EEEEEEEETTEEEEEE--SS-EEEEEE-PPTTSEEEEPHHHHGGG--HHHHHHHHHHHHHHHHHHHHHHHHHH--S---PPPP-EEEEEETTEEEEEES-HHHHHH-HHHHHHHHHHHHHHHHTTT-EEEE-SSSEEEEE-----

pLDDT: mean 80.62, std 12.72, range [29.17, 96.69]

Foldseek 3Di:
DDDPPPPDDDPVRVVLLEAPFDWDFADWDDDPVNPWIWTFTAGPNDTDTFTADPVRHGPPPVVSVDDDDDPPKAADFFKKFFAPPDFWFFAAPVPRHGDDTDDGRFIKTFGIDDDQKTWIWGPDRSIYTGITGNTDPPRIDTDDLVVVLPPDDLVNLLVVVVVVQVVVQVVQQVVVCVVPVDPDPDDGWGWDWDDDPQKIKTATPCVVVCVVVVVVLVVVVVVSQVSLVSNQWHKDDPDSGIIMIGNDDDD